Protein AF-A0A8S0GYW4-F1 (afdb_monomer_lite)

Structure (mmCIF, N/CA/C/O backbone):
data_AF-A0A8S0GYW4-F1
#
_entry.id   AF-A0A8S0GYW4-F1
#
loop_
_atom_site.group_PDB
_atom_site.id
_atom_site.type_symbol
_atom_site.label_atom_id
_atom_site.label_alt_id
_atom_site.label_comp_id
_atom_site.label_asym_id
_atom_site.label_entity_id
_atom_site.label_seq_id
_atom_site.pdbx_PDB_ins_code
_atom_site.Cartn_x
_atom_site.Cartn_y
_atom_site.Cartn_z
_atom_site.occupancy
_atom_site.B_iso_or_equiv
_atom_site.auth_seq_id
_atom_site.auth_comp_id
_atom_site.auth_asym_id
_atom_site.auth_atom_id
_atom_site.pdbx_PDB_model_num
ATOM 1 N N . MET A 1 1 ? 16.100 -35.382 38.281 1.00 42.69 1 MET A N 1
ATOM 2 C CA . MET A 1 1 ? 16.753 -35.789 37.013 1.00 42.69 1 MET A CA 1
ATOM 3 C C . MET A 1 1 ? 15.744 -36.546 36.163 1.00 42.69 1 MET A C 1
ATOM 5 O O . MET A 1 1 ? 15.009 -37.335 36.743 1.00 42.69 1 MET A O 1
ATOM 9 N N . ARG A 1 2 ? 15.783 -36.331 34.834 1.00 30.36 2 ARG A N 1
ATOM 10 C CA . ARG A 1 2 ? 14.764 -36.611 33.787 1.00 30.36 2 ARG A CA 1
ATOM 11 C C . ARG A 1 2 ? 13.683 -35.510 33.752 1.00 30.36 2 ARG A C 1
ATOM 13 O O . ARG A 1 2 ? 12.908 -35.432 34.687 1.00 30.36 2 ARG A O 1
ATOM 20 N N . GLY A 1 3 ? 13.612 -34.564 32.812 1.00 33.25 3 GLY A N 1
ATOM 21 C CA . GLY A 1 3 ? 14.282 -34.392 31.519 1.00 33.25 3 GLY A CA 1
ATOM 22 C C . GLY A 1 3 ? 13.380 -34.839 30.366 1.00 33.25 3 GLY A C 1
ATOM 23 O O . GLY A 1 3 ? 13.461 -36.005 30.004 1.00 33.25 3 GLY A O 1
ATOM 24 N N . ALA A 1 4 ? 12.532 -33.933 29.861 1.00 30.94 4 ALA A N 1
ATOM 25 C CA . ALA A 1 4 ? 11.802 -33.927 28.576 1.00 30.94 4 ALA A CA 1
ATOM 26 C C . ALA A 1 4 ? 10.685 -32.867 28.699 1.00 30.94 4 ALA A C 1
ATOM 28 O O . ALA A 1 4 ? 10.094 -32.759 29.765 1.00 30.94 4 ALA A O 1
ATOM 29 N N . GLY A 1 5 ? 10.324 -32.046 27.725 1.00 30.16 5 GLY A N 1
ATOM 30 C CA . GLY A 1 5 ? 10.753 -31.855 26.349 1.00 30.16 5 GLY A CA 1
ATOM 31 C C . GLY A 1 5 ? 10.051 -30.579 25.868 1.00 30.16 5 GLY A C 1
ATOM 32 O O . GLY A 1 5 ? 8.947 -30.268 26.307 1.00 30.16 5 GLY A O 1
ATOM 33 N N . ASP A 1 6 ? 10.762 -29.800 25.068 1.00 35.72 6 ASP A N 1
ATOM 34 C CA . ASP A 1 6 ? 10.367 -28.509 24.511 1.00 35.72 6 ASP A CA 1
ATOM 35 C C . ASP A 1 6 ? 9.240 -28.696 23.478 1.00 35.72 6 ASP A C 1
ATOM 37 O O . ASP A 1 6 ? 9.507 -28.961 22.307 1.00 35.72 6 ASP A O 1
ATOM 41 N N . ASP A 1 7 ? 7.981 -28.590 23.914 1.00 33.72 7 ASP A N 1
ATOM 42 C CA . ASP A 1 7 ? 6.799 -28.570 23.040 1.00 33.72 7 ASP A CA 1
ATOM 43 C C . ASP A 1 7 ? 6.643 -27.181 22.399 1.00 33.72 7 ASP A C 1
ATOM 45 O O . ASP A 1 7 ? 5.701 -26.422 22.643 1.00 33.72 7 ASP A O 1
ATOM 49 N N . ARG A 1 8 ? 7.592 -26.841 21.522 1.00 34.56 8 ARG A N 1
ATOM 50 C CA . ARG A 1 8 ? 7.392 -25.808 20.504 1.00 34.56 8 ARG A CA 1
ATOM 51 C C . ARG A 1 8 ? 6.403 -26.340 19.473 1.00 34.56 8 ARG A C 1
ATOM 53 O O . ARG A 1 8 ? 6.778 -26.919 18.454 1.00 34.56 8 ARG A O 1
ATOM 60 N N . GLN A 1 9 ? 5.121 -26.155 19.779 1.00 36.34 9 GLN A N 1
ATOM 61 C CA . GLN A 1 9 ? 4.016 -26.457 18.883 1.00 36.34 9 GLN A CA 1
ATOM 62 C C . GLN A 1 9 ? 4.235 -25.787 17.522 1.00 36.34 9 GLN A C 1
ATOM 64 O O . GLN A 1 9 ? 4.440 -24.580 17.392 1.00 36.34 9 GLN A O 1
ATOM 69 N N . HIS A 1 10 ? 4.214 -26.653 16.517 1.00 33.00 10 HIS A N 1
ATOM 70 C CA . HIS A 1 10 ? 4.216 -26.394 15.089 1.00 33.00 10 HIS A CA 1
ATOM 71 C C . HIS A 1 10 ? 3.264 -25.234 14.740 1.00 33.00 10 HIS A C 1
ATOM 73 O O . HIS A 1 10 ? 2.044 -25.400 14.758 1.00 33.00 10 HIS A O 1
ATOM 79 N N . ARG A 1 11 ? 3.801 -24.059 14.381 1.00 29.86 11 ARG A N 1
ATOM 80 C CA . ARG A 1 11 ? 3.021 -23.085 13.601 1.00 29.86 11 ARG A CA 1
ATOM 81 C C . ARG A 1 11 ? 2.754 -23.726 12.235 1.00 29.86 11 ARG A C 1
ATOM 83 O O . ARG A 1 11 ? 3.720 -24.150 11.596 1.00 29.86 11 ARG A O 1
ATOM 90 N N . PRO A 1 12 ? 1.499 -23.814 11.770 1.00 27.80 12 PRO A N 1
ATOM 91 C CA . PRO A 1 12 ? 1.231 -24.263 10.413 1.00 27.80 12 PRO A CA 1
ATOM 92 C C . PRO A 1 12 ? 1.925 -23.309 9.435 1.00 27.80 12 PRO A C 1
ATOM 94 O O . PRO A 1 12 ? 1.851 -22.087 9.580 1.00 27.80 12 PRO A O 1
ATOM 97 N N . ALA A 1 13 ? 2.648 -23.879 8.471 1.00 32.91 13 ALA A N 1
ATOM 98 C CA . ALA A 1 13 ? 3.257 -23.127 7.385 1.00 32.91 13 ALA A CA 1
ATOM 99 C C . ALA A 1 13 ? 2.176 -22.328 6.640 1.00 32.91 13 ALA A C 1
ATOM 101 O O . ALA A 1 13 ? 1.080 -22.838 6.399 1.00 32.91 13 ALA A O 1
ATOM 102 N N . ALA A 1 14 ? 2.493 -21.082 6.283 1.00 31.69 14 ALA A N 1
ATOM 103 C CA . ALA A 1 14 ? 1.611 -20.239 5.488 1.00 31.69 14 ALA A CA 1
ATOM 104 C C . ALA A 1 14 ? 1.216 -20.961 4.179 1.00 31.69 14 ALA A C 1
ATOM 106 O O . ALA A 1 14 ? 2.087 -21.540 3.516 1.00 31.69 14 ALA A O 1
ATOM 107 N N . PRO A 1 15 ? -0.073 -20.965 3.798 1.00 32.78 15 PRO A N 1
ATOM 108 C CA . PRO A 1 15 ? -0.515 -21.581 2.556 1.00 32.78 15 PRO A CA 1
ATOM 109 C C . PRO A 1 15 ? -0.007 -20.747 1.374 1.00 32.78 15 PRO A C 1
ATOM 111 O O . PRO A 1 15 ? -0.308 -19.562 1.288 1.00 32.78 15 PRO A O 1
ATOM 114 N N . GLY A 1 16 ? 0.765 -21.366 0.472 1.00 37.78 16 GLY A N 1
ATOM 115 C CA . GLY A 1 16 ? 1.216 -20.705 -0.760 1.00 37.78 16 GLY A CA 1
ATOM 116 C C . GLY A 1 16 ? 2.544 -21.163 -1.365 1.00 37.78 16 GLY A C 1
ATOM 117 O O . GLY A 1 16 ? 2.955 -20.610 -2.372 1.00 37.78 16 GLY A O 1
ATOM 118 N N . ARG A 1 17 ? 3.236 -22.174 -0.827 1.00 43.81 17 ARG A N 1
ATOM 119 C CA . ARG A 1 17 ? 4.412 -22.748 -1.508 1.00 43.81 17 ARG A CA 1
ATOM 120 C C . ARG A 1 17 ? 3.970 -23.772 -2.552 1.00 43.81 17 ARG A C 1
ATOM 122 O O . ARG A 1 17 ? 3.821 -24.946 -2.221 1.00 43.81 17 ARG A O 1
ATOM 129 N N . GLY A 1 18 ? 3.727 -23.348 -3.793 1.00 47.53 18 GLY A N 1
ATOM 130 C CA . GLY A 1 18 ? 3.504 -24.320 -4.871 1.00 47.53 18 GLY A CA 1
ATOM 131 C C . GLY A 1 18 ? 3.117 -23.814 -6.260 1.00 47.53 18 GLY A C 1
ATOM 132 O O . GLY A 1 18 ? 3.127 -24.628 -7.178 1.00 47.53 18 GLY A O 1
ATOM 133 N N . ARG A 1 19 ? 2.778 -22.533 -6.460 1.00 55.88 19 ARG A N 1
ATOM 134 C CA . ARG A 1 19 ? 2.506 -21.975 -7.799 1.00 55.88 19 ARG A CA 1
ATOM 135 C C . ARG A 1 19 ? 3.049 -20.555 -7.913 1.00 55.88 19 ARG A C 1
ATOM 137 O O . ARG A 1 19 ? 2.940 -19.798 -6.956 1.00 55.88 19 ARG A O 1
ATOM 144 N N . ASP A 1 20 ? 3.600 -20.232 -9.079 1.00 79.94 20 ASP A N 1
ATOM 145 C CA . ASP A 1 20 ? 4.019 -18.881 -9.468 1.00 79.94 20 ASP A CA 1
ATOM 146 C C . ASP A 1 20 ? 2.833 -17.902 -9.330 1.00 79.94 20 ASP A C 1
ATOM 148 O O . ASP A 1 20 ? 1.728 -18.177 -9.815 1.00 79.94 20 ASP A O 1
ATOM 152 N N . PHE A 1 21 ? 3.052 -16.770 -8.649 1.00 83.56 21 PHE A N 1
ATOM 153 C CA . PHE A 1 21 ? 2.067 -15.699 -8.454 1.00 83.56 21 PHE A CA 1
ATOM 154 C C . PHE A 1 21 ? 1.449 -15.231 -9.781 1.00 83.56 21 PHE A C 1
ATOM 156 O O . PHE A 1 21 ? 0.241 -14.975 -9.855 1.00 83.56 21 PHE A O 1
ATOM 163 N N . THR A 1 22 ? 2.257 -15.163 -10.844 1.00 88.81 22 THR A N 1
ATOM 164 C CA . THR A 1 22 ? 1.810 -14.751 -12.183 1.00 88.81 22 THR A CA 1
ATOM 165 C C . THR A 1 22 ? 0.833 -15.762 -12.766 1.00 88.81 22 THR A C 1
ATOM 167 O O . THR A 1 22 ? -0.237 -15.385 -13.241 1.00 88.81 22 THR A O 1
ATOM 170 N N . ASP A 1 23 ? 1.163 -17.052 -12.689 1.00 89.50 23 ASP A N 1
ATOM 171 C CA . ASP A 1 23 ? 0.317 -18.121 -13.225 1.00 89.50 23 ASP A CA 1
ATOM 172 C C . ASP A 1 23 ? -1.014 -18.209 -12.477 1.00 89.50 23 ASP A C 1
ATOM 174 O O . ASP A 1 23 ? -2.063 -18.380 -13.099 1.00 89.50 23 ASP A O 1
ATOM 178 N N . ASN A 1 24 ? -0.995 -18.027 -11.153 1.00 91.12 24 ASN A N 1
ATOM 179 C CA . ASN A 1 24 ? -2.219 -17.975 -10.358 1.00 91.12 24 ASN A CA 1
ATOM 180 C C . ASN A 1 24 ? -3.089 -16.766 -10.742 1.00 91.12 24 ASN A C 1
ATOM 182 O O . ASN A 1 24 ? -4.300 -16.906 -10.911 1.00 91.12 24 ASN A O 1
ATOM 186 N N . SER A 1 25 ? -2.478 -15.593 -10.933 1.00 92.06 25 SER A N 1
ATOM 187 C CA . SER A 1 25 ? -3.179 -14.391 -11.405 1.00 92.06 25 SER A CA 1
ATOM 188 C C . SER A 1 25 ? -3.841 -14.620 -12.770 1.00 92.06 25 SER A C 1
ATOM 190 O O . SER A 1 25 ? -5.026 -14.331 -12.931 1.00 92.06 25 SER A O 1
ATOM 192 N N . ILE A 1 26 ? -3.125 -15.226 -13.726 1.00 94.00 26 ILE A N 1
ATOM 193 C CA . ILE A 1 26 ? -3.652 -15.575 -15.058 1.00 94.00 26 ILE A CA 1
ATOM 194 C C . ILE A 1 26 ? -4.800 -16.593 -14.960 1.00 94.00 26 ILE A C 1
ATOM 196 O O . ILE A 1 26 ? -5.835 -16.428 -15.610 1.00 94.00 26 ILE A O 1
ATOM 200 N N . GLU A 1 27 ? -4.649 -17.646 -14.149 1.00 95.19 27 GLU A N 1
ATOM 201 C CA . GLU A 1 27 ? -5.688 -18.665 -13.940 1.00 95.19 27 GLU A CA 1
ATOM 202 C C . GLU A 1 27 ? -6.984 -18.028 -13.417 1.00 95.19 27 GLU A C 1
ATOM 204 O O . GLU A 1 27 ? -8.068 -18.271 -13.959 1.00 95.19 27 GLU A O 1
ATOM 209 N N . LEU A 1 28 ? -6.872 -17.172 -12.398 1.00 95.56 28 LEU A N 1
ATOM 210 C CA . LEU A 1 28 ? -8.008 -16.467 -11.808 1.00 95.56 28 LEU A CA 1
ATOM 211 C C . LEU A 1 28 ? -8.642 -15.489 -12.801 1.00 95.56 28 LEU A C 1
ATOM 213 O O . LEU A 1 28 ? -9.866 -15.474 -12.939 1.00 95.56 28 LEU A O 1
ATOM 217 N N . ALA A 1 29 ? -7.835 -14.727 -13.537 1.00 96.25 29 ALA A N 1
ATOM 218 C CA . ALA A 1 29 ? -8.330 -13.779 -14.527 1.00 96.25 29 ALA A CA 1
ATOM 219 C C . ALA A 1 29 ? -9.137 -14.472 -15.631 1.00 96.25 29 ALA A C 1
ATOM 221 O O . ALA A 1 29 ? -10.250 -14.049 -15.947 1.00 96.25 29 ALA A O 1
ATOM 222 N N . ARG A 1 30 ? -8.634 -15.598 -16.153 1.00 96.81 30 ARG A N 1
ATOM 223 C CA . ARG A 1 30 ? -9.360 -16.438 -17.120 1.00 96.81 30 ARG A CA 1
ATOM 224 C C . ARG A 1 30 ? -10.647 -17.002 -16.525 1.00 96.81 30 ARG A C 1
ATOM 226 O O . ARG A 1 30 ? -11.689 -16.959 -17.175 1.00 96.81 30 ARG A O 1
ATOM 233 N N . ARG A 1 31 ? -10.595 -17.505 -15.288 1.00 98.06 31 ARG A N 1
ATOM 234 C CA . ARG A 1 31 ? -11.753 -18.096 -14.601 1.00 98.06 31 ARG A CA 1
ATOM 235 C C . ARG A 1 31 ? -12.892 -17.099 -14.394 1.00 98.06 31 ARG A C 1
ATOM 237 O O . ARG A 1 31 ? -14.052 -17.487 -14.511 1.00 98.06 31 ARG A O 1
ATOM 244 N N . TYR A 1 32 ? -12.570 -15.851 -14.064 1.00 97.56 32 TYR A N 1
ATOM 245 C CA . TYR A 1 32 ? -13.559 -14.821 -13.734 1.00 97.56 32 TYR A CA 1
ATOM 246 C C . TYR A 1 32 ? -13.824 -13.824 -14.870 1.00 97.56 32 TYR A C 1
ATOM 248 O O . TYR A 1 32 ? -14.599 -12.890 -14.680 1.00 97.56 32 TYR A O 1
ATOM 256 N N . GLY A 1 33 ? -13.232 -14.026 -16.052 1.00 96.94 33 GLY A N 1
ATOM 257 C CA . GLY A 1 33 ? -13.454 -13.168 -17.218 1.00 96.94 33 GLY A CA 1
ATOM 258 C C . GLY A 1 33 ? -12.899 -11.750 -17.055 1.00 96.94 33 GLY A C 1
ATOM 259 O O . GLY A 1 33 ? -13.485 -10.804 -17.575 1.00 96.94 33 GLY A O 1
ATOM 260 N N . ILE A 1 34 ? -11.796 -11.595 -16.318 1.00 97.19 34 ILE A N 1
ATOM 261 C CA . ILE A 1 34 ? -11.103 -10.312 -16.150 1.00 97.19 34 ILE A CA 1
ATOM 262 C C . ILE A 1 34 ? -10.333 -10.011 -17.440 1.00 97.19 34 ILE A C 1
ATOM 264 O O . ILE A 1 34 ? -9.607 -10.871 -17.942 1.00 97.19 34 ILE A O 1
ATOM 268 N N . GLU A 1 35 ? -10.482 -8.805 -17.992 1.00 97.75 35 GLU A N 1
ATOM 269 C CA . GLU A 1 35 ? -9.708 -8.372 -19.160 1.00 97.75 35 GLU A CA 1
ATOM 270 C C . GLU A 1 35 ? -8.221 -8.263 -18.796 1.00 97.75 35 GLU A C 1
ATOM 272 O O . GLU A 1 35 ? -7.833 -7.447 -17.960 1.00 97.75 35 GLU A O 1
ATOM 277 N N . HIS A 1 36 ? -7.383 -9.068 -19.448 1.00 97.69 36 HIS A N 1
ATOM 278 C CA . HIS A 1 36 ? -5.944 -9.096 -19.209 1.00 97.69 36 HIS A CA 1
ATOM 279 C C . HIS A 1 36 ? -5.162 -9.435 -20.478 1.00 97.69 36 HIS A C 1
ATOM 281 O O . HIS A 1 36 ? -5.706 -9.924 -21.470 1.00 97.69 36 HIS A O 1
ATOM 287 N N . GLN A 1 37 ? -3.863 -9.164 -20.432 1.00 97.62 37 GLN A N 1
ATOM 288 C CA . GLN A 1 37 ? -2.899 -9.477 -21.476 1.00 97.62 37 GLN A CA 1
ATOM 289 C C . GLN A 1 37 ? -1.696 -10.164 -20.837 1.00 97.62 37 GLN A C 1
ATOM 291 O O . GLN A 1 37 ? -1.120 -9.651 -19.878 1.00 97.62 37 GLN A O 1
ATOM 296 N N . GLU A 1 38 ? -1.311 -11.310 -21.381 1.00 97.44 38 GLU A N 1
ATOM 297 C CA . GLU A 1 38 ? -0.041 -11.955 -21.058 1.00 97.44 38 GLU A CA 1
ATOM 298 C C . GLU A 1 38 ? 1.038 -11.363 -21.960 1.00 97.44 38 GLU A C 1
ATOM 300 O O . GLU A 1 38 ? 0.853 -11.293 -23.174 1.00 97.44 38 GLU A O 1
ATOM 305 N N . LEU A 1 39 ? 2.127 -10.891 -21.359 1.00 97.12 39 LEU A N 1
ATOM 306 C CA . LEU A 1 39 ? 3.223 -10.215 -22.044 1.00 97.12 39 LEU A CA 1
ATOM 307 C C . LEU A 1 39 ? 4.510 -11.013 -21.861 1.00 97.12 39 LEU A C 1
ATOM 309 O O . LEU A 1 39 ? 4.831 -11.423 -20.744 1.00 97.12 39 LEU A O 1
ATOM 313 N N . ASP A 1 40 ? 5.273 -11.177 -22.935 1.00 96.88 40 ASP A N 1
ATOM 314 C CA . ASP A 1 40 ? 6.667 -11.607 -22.825 1.00 96.88 40 ASP A CA 1
ATOM 315 C C . ASP A 1 40 ? 7.601 -10.423 -22.500 1.00 96.88 40 ASP A C 1
ATOM 317 O O . ASP A 1 40 ? 7.210 -9.249 -22.543 1.00 96.88 40 ASP A O 1
ATOM 321 N N . ALA A 1 41 ? 8.862 -10.721 -22.183 1.00 96.50 41 ALA A N 1
ATOM 322 C CA . ALA A 1 41 ? 9.872 -9.713 -21.874 1.00 96.50 41 ALA A CA 1
ATOM 323 C C . ALA A 1 41 ? 10.055 -8.666 -22.992 1.00 96.50 41 ALA A C 1
ATOM 325 O O . ALA A 1 41 ? 10.213 -7.473 -22.714 1.00 96.50 41 ALA A O 1
ATOM 326 N N . ALA A 1 42 ? 10.003 -9.071 -24.266 1.00 98.06 42 ALA A N 1
ATOM 327 C CA . ALA A 1 42 ? 10.170 -8.155 -25.391 1.00 98.06 42 ALA A CA 1
ATOM 328 C C . ALA A 1 42 ? 8.995 -7.171 -25.489 1.00 98.06 42 ALA A C 1
ATOM 330 O O . ALA A 1 42 ? 9.192 -5.974 -25.722 1.00 98.06 42 ALA A O 1
ATOM 331 N N . GLU A 1 43 ? 7.775 -7.647 -25.264 1.00 97.94 43 GLU A N 1
ATOM 332 C CA . GLU A 1 43 ? 6.580 -6.821 -25.215 1.00 97.94 43 GLU A CA 1
ATOM 333 C C . GLU A 1 43 ? 6.564 -5.884 -24.013 1.00 97.94 43 GLU A C 1
ATOM 335 O O . GLU A 1 43 ? 6.199 -4.718 -24.182 1.00 97.94 43 GLU A O 1
ATOM 340 N N . ILE A 1 44 ? 6.991 -6.351 -22.835 1.00 97.12 44 ILE A N 1
ATOM 341 C CA . ILE A 1 44 ? 7.122 -5.511 -21.638 1.00 97.12 44 ILE A CA 1
ATOM 342 C C . ILE A 1 44 ? 8.075 -4.353 -21.930 1.00 97.12 44 ILE A C 1
ATOM 344 O O . ILE A 1 44 ? 7.673 -3.195 -21.827 1.00 97.12 44 ILE A O 1
ATOM 348 N N . ARG A 1 45 ? 9.300 -4.642 -22.384 1.00 97.06 45 ARG A N 1
ATOM 349 C CA . ARG A 1 45 ? 10.318 -3.613 -22.661 1.00 97.06 45 ARG A CA 1
ATOM 350 C C . ARG A 1 45 ? 9.893 -2.644 -23.764 1.00 97.06 45 ARG A C 1
ATOM 352 O O . ARG A 1 45 ? 10.185 -1.454 -23.680 1.00 97.06 45 ARG A O 1
ATOM 359 N N . ARG A 1 46 ? 9.177 -3.127 -24.788 1.00 96.88 46 ARG A N 1
ATOM 360 C CA . ARG A 1 46 ? 8.652 -2.283 -25.876 1.00 96.88 46 ARG A CA 1
ATOM 361 C C . ARG A 1 46 ? 7.564 -1.327 -25.389 1.00 96.88 46 ARG A C 1
ATOM 363 O O . ARG A 1 46 ? 7.535 -0.175 -25.812 1.00 96.88 46 ARG A O 1
ATOM 370 N N . ARG A 1 47 ? 6.629 -1.811 -24.567 1.00 96.44 47 ARG A N 1
ATOM 371 C CA . ARG A 1 47 ? 5.472 -1.024 -24.101 1.00 96.44 47 ARG A CA 1
ATOM 372 C C . ARG A 1 47 ? 5.837 -0.105 -22.936 1.00 96.44 47 ARG A C 1
ATOM 374 O O . ARG A 1 47 ? 5.279 0.984 -22.829 1.00 96.44 47 ARG A O 1
ATOM 381 N N . PHE A 1 48 ? 6.767 -0.543 -22.093 1.00 96.88 48 PHE A N 1
ATOM 382 C CA . PHE A 1 48 ? 7.146 0.087 -20.834 1.00 96.88 48 PHE A CA 1
ATOM 383 C C . PHE A 1 48 ? 8.683 0.145 -20.723 1.00 96.88 48 PHE A C 1
ATOM 385 O O . PHE A 1 48 ? 9.296 -0.701 -20.066 1.00 96.88 48 PHE A O 1
ATOM 392 N N . PRO A 1 49 ? 9.333 1.126 -21.381 1.00 97.00 49 PRO A N 1
ATOM 393 C CA . PRO A 1 49 ? 10.794 1.220 -21.453 1.00 97.00 49 PRO A CA 1
ATOM 394 C C . PRO A 1 49 ? 11.509 1.365 -20.103 1.00 97.00 49 PRO A C 1
ATOM 396 O O . PRO A 1 49 ? 12.714 1.113 -20.025 1.00 97.00 49 PRO A O 1
ATOM 399 N N . GLN A 1 50 ? 10.799 1.735 -19.033 1.00 96.38 50 GLN A N 1
ATOM 400 C CA . GLN A 1 50 ? 11.338 1.701 -17.675 1.00 96.38 50 GLN A CA 1
ATOM 401 C C . GLN A 1 50 ? 11.723 0.284 -17.230 1.00 96.38 50 GLN A C 1
ATOM 403 O O . GLN A 1 50 ? 12.610 0.140 -16.406 1.00 96.38 50 GLN A O 1
ATOM 408 N N . PHE A 1 51 ? 11.131 -0.766 -17.802 1.00 96.44 51 PHE A N 1
ATOM 409 C CA . PHE A 1 51 ? 11.459 -2.159 -17.487 1.00 96.44 51 PHE A CA 1
ATOM 410 C C . PHE A 1 51 ? 12.507 -2.764 -18.433 1.00 96.44 51 PHE A C 1
ATOM 412 O O . PHE A 1 51 ? 12.653 -3.981 -18.501 1.00 96.44 51 PHE A O 1
ATOM 419 N N . ALA A 1 52 ? 13.255 -1.934 -19.174 1.00 96.31 52 ALA A N 1
ATOM 420 C CA . ALA A 1 52 ? 14.346 -2.382 -20.044 1.00 96.31 52 ALA A CA 1
ATOM 421 C C . ALA A 1 52 ? 15.358 -3.355 -19.388 1.00 96.31 52 ALA A C 1
ATOM 423 O O . ALA A 1 52 ? 15.829 -4.234 -20.108 1.00 96.31 52 ALA A O 1
ATOM 424 N N . PRO A 1 53 ? 15.688 -3.248 -18.081 1.00 95.38 53 PRO A N 1
ATOM 425 C CA . PRO A 1 53 ? 16.615 -4.173 -17.421 1.00 95.38 53 PRO A CA 1
ATOM 426 C C . PRO A 1 53 ? 16.082 -5.593 -17.177 1.00 95.38 53 PRO A C 1
ATOM 428 O O . PRO A 1 53 ? 16.879 -6.467 -16.846 1.00 95.38 53 PRO A O 1
ATOM 431 N N . LEU A 1 54 ? 14.770 -5.838 -17.311 1.00 93.00 54 LEU A N 1
ATOM 432 C CA . LEU A 1 54 ? 14.207 -7.177 -17.114 1.00 93.00 54 LEU A CA 1
ATOM 433 C C . LEU A 1 54 ? 14.837 -8.189 -18.078 1.00 93.00 54 LEU A C 1
ATOM 435 O O . LEU A 1 54 ? 14.978 -7.917 -19.276 1.00 93.00 54 LEU A O 1
ATOM 439 N N . ASP A 1 55 ? 15.171 -9.365 -17.549 1.00 92.25 55 ASP A N 1
ATOM 440 C CA . ASP A 1 55 ? 15.731 -10.466 -18.326 1.00 92.25 55 ASP A CA 1
ATOM 441 C C . ASP A 1 55 ? 14.713 -11.069 -19.312 1.00 92.25 55 ASP A C 1
ATOM 443 O O . ASP A 1 55 ? 13.516 -10.780 -19.282 1.00 92.25 55 ASP A O 1
ATOM 447 N N . ASP A 1 56 ? 15.199 -11.910 -20.225 1.00 94.88 56 ASP A N 1
ATOM 448 C CA . ASP A 1 56 ? 14.372 -12.521 -21.272 1.00 94.88 56 ASP A CA 1
ATOM 449 C C . ASP A 1 56 ? 13.417 -13.609 -20.759 1.00 94.88 56 ASP A C 1
ATOM 451 O O . ASP A 1 56 ? 12.545 -14.053 -21.506 1.00 94.88 56 ASP A O 1
ATOM 455 N N . SER A 1 57 ? 13.558 -14.032 -19.500 1.00 91.56 57 SER A N 1
ATOM 456 C CA . SER A 1 57 ? 12.634 -14.964 -18.850 1.00 91.56 57 SER A CA 1
ATOM 457 C C . SER A 1 57 ? 11.438 -14.263 -18.204 1.00 91.56 57 SER A C 1
ATOM 459 O O . SER A 1 57 ? 10.475 -14.934 -17.825 1.00 91.56 57 SER A O 1
ATOM 461 N N . ALA A 1 58 ? 11.460 -12.928 -18.113 1.00 91.69 58 ALA A N 1
ATOM 462 C CA . ALA A 1 58 ? 10.377 -12.151 -17.534 1.00 91.69 58 ALA A CA 1
ATOM 463 C C . ALA A 1 58 ? 9.043 -12.400 -18.254 1.00 91.69 58 ALA A C 1
ATOM 465 O O . ALA A 1 58 ? 8.939 -12.370 -19.485 1.00 91.69 58 ALA A O 1
ATOM 466 N N . ARG A 1 59 ? 7.996 -12.597 -17.451 1.00 93.19 59 ARG A N 1
ATOM 467 C CA . ARG A 1 59 ? 6.608 -12.755 -17.892 1.00 93.19 59 ARG A CA 1
ATOM 468 C C . ARG A 1 59 ? 5.747 -11.709 -17.207 1.00 93.19 59 ARG A C 1
ATOM 470 O O . ARG A 1 59 ? 5.934 -11.410 -16.032 1.00 93.19 59 ARG A O 1
ATOM 477 N N . GLY A 1 60 ? 4.800 -11.158 -17.950 1.00 93.75 60 GLY A N 1
ATOM 478 C CA . GLY A 1 60 ? 3.906 -10.115 -17.477 1.00 93.75 60 GLY A CA 1
ATOM 479 C C . GLY A 1 60 ? 2.454 -10.548 -17.552 1.00 93.75 60 GLY A C 1
ATOM 480 O O . GLY A 1 60 ? 2.017 -11.132 -18.539 1.00 93.75 60 GLY A O 1
ATOM 481 N N . TYR A 1 61 ? 1.698 -10.190 -16.525 1.00 95.50 61 TYR A N 1
ATOM 482 C CA . TYR A 1 61 ? 0.244 -10.166 -16.535 1.00 95.50 61 TYR A CA 1
ATOM 483 C C . TYR A 1 61 ? -0.186 -8.699 -16.432 1.00 95.50 61 TYR A C 1
ATOM 485 O O . TYR A 1 61 ? 0.159 -8.014 -15.469 1.00 95.50 61 TYR A O 1
ATOM 493 N N . PHE A 1 62 ? -0.871 -8.190 -17.455 1.00 96.94 62 PHE A N 1
ATOM 494 C CA . PHE A 1 62 ? -1.243 -6.781 -17.560 1.00 96.94 62 PHE A CA 1
ATOM 495 C C . PHE A 1 62 ? -2.757 -6.612 -17.667 1.00 96.94 62 PHE A C 1
ATOM 497 O O . PHE A 1 62 ? -3.371 -7.086 -18.620 1.00 96.94 62 PHE A O 1
ATOM 504 N N . GLU A 1 63 ? -3.343 -5.875 -16.725 1.00 96.44 63 GLU A N 1
ATOM 505 C CA . GLU A 1 63 ? -4.758 -5.492 -16.734 1.00 96.44 63 GLU A CA 1
ATOM 506 C C . GLU A 1 63 ? -4.920 -4.049 -17.242 1.00 96.44 63 GLU A C 1
ATOM 508 O O . GLU A 1 63 ? -4.559 -3.109 -16.528 1.00 96.44 63 GLU A O 1
ATOM 513 N N . PRO A 1 64 ? -5.500 -3.817 -18.436 1.00 94.44 64 PRO A N 1
ATOM 514 C CA . PRO A 1 64 ? -5.682 -2.463 -18.970 1.00 94.44 64 PRO A CA 1
ATOM 515 C C . PRO A 1 64 ? -6.597 -1.569 -18.122 1.00 94.44 64 PRO A C 1
ATOM 517 O O . PRO A 1 64 ? -6.455 -0.344 -18.158 1.00 94.44 64 PRO A O 1
ATOM 520 N N . GLY A 1 65 ? -7.540 -2.180 -17.395 1.00 92.81 65 GLY A N 1
ATOM 521 C CA . GLY A 1 65 ? -8.451 -1.512 -16.460 1.00 92.81 65 GLY A CA 1
ATOM 522 C C . GLY A 1 65 ? -7.890 -1.348 -15.044 1.00 92.81 65 GLY A C 1
ATOM 523 O O . GLY A 1 65 ? -8.529 -0.702 -14.213 1.00 92.81 65 GLY A O 1
ATOM 524 N N . GLY A 1 66 ? -6.712 -1.916 -14.768 1.00 91.88 66 GLY A N 1
ATOM 525 C CA . GLY A 1 66 ? -6.024 -1.777 -13.491 1.00 91.88 66 GLY A CA 1
ATOM 526 C C . GLY A 1 66 ? -5.532 -0.348 -13.249 1.00 91.88 66 GLY A C 1
ATOM 527 O O . GLY A 1 66 ? -5.384 0.465 -14.165 1.00 91.88 66 GLY A O 1
ATOM 528 N N . GLY A 1 67 ? -5.257 -0.025 -11.988 1.00 92.62 67 GLY A N 1
ATOM 529 C CA . GLY A 1 67 ? -4.762 1.294 -11.620 1.00 92.62 67 GLY A CA 1
ATOM 530 C C . GLY A 1 67 ? -4.513 1.438 -10.128 1.00 92.62 67 GLY A C 1
ATOM 531 O O . GLY A 1 67 ? -4.329 0.465 -9.404 1.00 92.62 67 GLY A O 1
ATOM 532 N N . PHE A 1 68 ? -4.520 2.683 -9.662 1.00 93.56 68 PHE A N 1
ATOM 533 C CA . PHE A 1 68 ? -4.281 3.021 -8.265 1.00 93.56 68 PHE A CA 1
ATOM 534 C C . PHE A 1 68 ? -5.300 4.039 -7.763 1.00 93.56 68 PHE A C 1
ATOM 536 O O . PHE A 1 68 ? -5.898 4.794 -8.529 1.00 93.56 68 PHE A O 1
ATOM 543 N N . VAL A 1 69 ? -5.434 4.113 -6.443 1.00 94.69 69 VAL A N 1
ATOM 544 C CA . VAL A 1 69 ? -6.241 5.124 -5.757 1.00 94.69 69 VAL A CA 1
ATOM 545 C C . VAL A 1 69 ? -5.355 6.056 -4.933 1.00 94.69 69 VAL A C 1
ATOM 547 O O . VAL A 1 69 ? -4.196 5.756 -4.646 1.00 94.69 69 VAL A O 1
ATOM 550 N N . ARG A 1 70 ? -5.895 7.218 -4.558 1.00 93.88 70 ARG A N 1
ATOM 551 C CA . ARG A 1 70 ? -5.282 8.132 -3.583 1.00 93.88 70 ARG A CA 1
ATOM 552 C C . ARG A 1 70 ? -5.955 7.890 -2.232 1.00 93.88 70 ARG A C 1
ATOM 554 O O . ARG A 1 70 ? -7.038 8.444 -2.031 1.00 93.88 70 ARG A O 1
ATOM 561 N N . PRO A 1 71 ? -5.382 7.055 -1.348 1.00 95.25 71 PRO A N 1
ATOM 562 C CA . PRO A 1 71 ? -6.089 6.577 -0.164 1.00 95.25 71 PRO A CA 1
ATOM 563 C C . PRO A 1 71 ? -6.562 7.722 0.736 1.00 95.25 71 PRO A C 1
ATOM 565 O O . PRO A 1 71 ? -7.706 7.703 1.177 1.00 95.25 71 PRO A O 1
ATOM 568 N N . GLU A 1 72 ? -5.761 8.774 0.911 1.00 96.75 72 GLU A N 1
ATOM 569 C CA . GLU A 1 72 ? -6.130 9.937 1.724 1.00 96.75 72 GLU A CA 1
ATOM 570 C C . GLU A 1 72 ? -7.356 10.662 1.150 1.00 96.75 72 GLU A C 1
ATOM 572 O O . GLU A 1 72 ? -8.255 11.045 1.894 1.00 96.75 72 GLU A O 1
ATOM 577 N N . ARG A 1 73 ? -7.448 10.788 -0.183 1.00 97.56 73 ARG A N 1
ATOM 578 C CA . ARG A 1 73 ? -8.618 11.386 -0.852 1.00 97.56 73 ARG A CA 1
ATOM 579 C C . ARG A 1 73 ? -9.848 10.488 -0.765 1.00 97.56 73 ARG A C 1
ATOM 581 O O . ARG A 1 73 ? -10.958 10.993 -0.633 1.00 97.56 73 ARG A O 1
ATOM 588 N N . CYS A 1 74 ? -9.669 9.170 -0.849 1.00 98.38 74 CYS A N 1
ATOM 589 C CA . CYS A 1 74 ? -10.761 8.216 -0.668 1.00 98.38 74 CYS A CA 1
ATOM 590 C C . CYS A 1 74 ? -11.338 8.306 0.751 1.00 98.38 74 CYS A C 1
ATOM 592 O O . CYS A 1 74 ? -12.556 8.373 0.905 1.00 98.38 74 CYS A O 1
ATOM 594 N N . ILE A 1 75 ? -10.471 8.360 1.768 1.00 98.00 75 ILE A N 1
ATOM 595 C CA . ILE A 1 75 ? -10.865 8.523 3.172 1.00 98.00 75 ILE A CA 1
ATOM 596 C C . ILE A 1 75 ? -11.586 9.860 3.365 1.00 98.00 75 ILE A C 1
ATOM 598 O O . ILE A 1 75 ? -12.689 9.880 3.906 1.00 98.00 75 ILE A O 1
ATOM 602 N N . ASP A 1 76 ? -11.021 10.963 2.871 1.00 98.38 76 ASP A N 1
ATOM 603 C CA . ASP A 1 76 ? -11.634 12.290 2.986 1.00 98.38 76 ASP A CA 1
ATOM 604 C C . ASP A 1 76 ? -13.025 12.353 2.333 1.00 98.38 76 ASP A C 1
ATOM 606 O O . ASP A 1 76 ? -13.987 12.836 2.939 1.00 98.38 76 ASP A O 1
ATOM 610 N N . ALA A 1 77 ? -13.175 11.773 1.138 1.00 98.56 77 ALA A N 1
ATOM 611 C CA . ALA A 1 77 ? -14.460 11.687 0.452 1.00 98.56 77 ALA A CA 1
ATOM 612 C C . ALA A 1 77 ? -15.497 10.886 1.261 1.00 98.56 77 ALA A C 1
ATOM 614 O O . ALA A 1 77 ? -16.647 11.317 1.391 1.00 98.56 77 ALA A O 1
ATOM 615 N N . GLN A 1 78 ? -15.101 9.746 1.839 1.00 98.38 78 GLN A N 1
ATOM 616 C CA . GLN A 1 78 ? -15.987 8.923 2.666 1.00 98.38 78 GLN A CA 1
ATOM 617 C C . GLN A 1 78 ? -16.392 9.636 3.961 1.00 98.38 78 GLN A C 1
ATOM 619 O O . GLN A 1 78 ? -17.581 9.687 4.278 1.00 98.38 78 GLN A O 1
ATOM 624 N N . LEU A 1 79 ? -15.440 10.237 4.681 1.00 98.25 79 LEU A N 1
ATOM 625 C CA . LEU A 1 79 ? -15.706 10.976 5.919 1.00 98.25 79 LEU A CA 1
ATOM 626 C C . LEU A 1 79 ? -16.591 12.203 5.668 1.00 98.25 79 LEU A C 1
ATOM 628 O O . LEU A 1 79 ? -17.523 12.470 6.432 1.00 98.25 79 LEU A O 1
ATOM 632 N N . THR A 1 80 ? -16.347 12.920 4.571 1.00 98.38 80 THR A N 1
ATOM 633 C CA . THR A 1 80 ? -17.184 14.044 4.136 1.00 98.38 80 THR A CA 1
ATOM 634 C C . THR A 1 80 ? -18.611 13.583 3.864 1.00 98.38 80 THR A C 1
ATOM 636 O O . THR A 1 80 ? -19.562 14.184 4.372 1.00 98.38 80 THR A O 1
ATOM 639 N N . ARG A 1 81 ? -18.785 12.485 3.117 1.00 98.56 81 ARG A N 1
ATOM 640 C CA . ARG A 1 81 ? -20.117 11.958 2.815 1.00 98.56 81 ARG A CA 1
ATOM 641 C C . ARG A 1 81 ? -20.837 11.450 4.064 1.00 98.56 81 ARG A C 1
ATOM 643 O O . ARG A 1 81 ? -22.030 11.702 4.205 1.00 98.56 81 ARG A O 1
ATOM 650 N N . ALA A 1 82 ? -20.128 10.791 4.977 1.00 98.62 82 ALA A N 1
ATOM 651 C CA . ALA A 1 82 ? -20.688 10.325 6.240 1.00 98.62 82 ALA A CA 1
ATOM 652 C C . ALA A 1 82 ? -21.235 11.494 7.076 1.00 98.62 82 ALA A C 1
ATOM 654 O O . ALA A 1 82 ? -22.384 11.443 7.512 1.00 98.62 82 ALA A O 1
ATOM 655 N N . ARG A 1 83 ? -20.468 12.587 7.222 1.00 98.38 83 ARG A N 1
ATOM 656 C CA . ARG A 1 83 ? -20.933 13.806 7.915 1.00 98.38 83 ARG A CA 1
ATOM 657 C C . ARG A 1 83 ? -22.181 14.403 7.268 1.00 98.38 83 ARG A C 1
ATOM 659 O O . ARG A 1 83 ? -23.126 14.741 7.971 1.00 98.38 83 ARG A O 1
ATOM 666 N N . GLN A 1 84 ? -22.217 14.495 5.936 1.00 98.50 84 GLN A N 1
ATOM 667 C CA . GLN A 1 84 ? -23.389 15.002 5.202 1.00 98.50 84 GLN A CA 1
ATOM 668 C C . GLN A 1 84 ? -24.650 14.157 5.423 1.00 98.50 84 GLN A C 1
ATOM 670 O O . GLN A 1 84 ? -25.758 14.679 5.339 1.00 98.50 84 GLN A O 1
ATOM 675 N N . LEU A 1 85 ? -24.485 12.860 5.692 1.00 98.69 85 LEU A N 1
ATOM 676 C CA . LEU A 1 85 ? -25.572 11.933 6.007 1.00 98.69 85 LEU A CA 1
ATOM 677 C C . LEU A 1 85 ? -25.908 11.886 7.510 1.00 98.69 85 LEU A C 1
ATOM 679 O O . LEU A 1 85 ? -26.753 11.093 7.913 1.00 98.69 85 LEU A O 1
ATOM 683 N N . GLY A 1 86 ? -25.276 12.731 8.331 1.00 98.62 86 GLY A N 1
ATOM 684 C CA . GLY A 1 86 ? -25.571 12.870 9.759 1.00 98.62 86 GLY A CA 1
ATOM 685 C C . GLY A 1 86 ? -24.645 12.095 10.697 1.00 98.62 86 GLY A C 1
ATOM 686 O O . GLY A 1 86 ? -24.927 12.030 11.891 1.00 98.62 86 GLY A O 1
ATOM 687 N N . ALA A 1 87 ? -23.543 11.515 10.208 1.00 98.50 87 ALA A N 1
ATOM 688 C CA . ALA A 1 87 ? -22.566 10.876 11.086 1.00 98.50 87 ALA A CA 1
ATOM 689 C C . ALA A 1 87 ? -21.780 11.915 11.904 1.00 98.50 87 ALA A C 1
ATOM 691 O O . ALA A 1 87 ? -21.232 12.878 11.359 1.00 98.50 87 ALA A O 1
ATOM 692 N N . THR A 1 88 ? -21.650 11.670 13.206 1.00 97.44 88 THR A N 1
ATOM 693 C CA . THR A 1 88 ? -20.754 12.432 14.082 1.00 97.44 88 THR A CA 1
ATOM 694 C C . THR A 1 88 ? -19.345 11.857 13.985 1.00 97.44 88 THR A C 1
ATOM 696 O O . THR A 1 88 ? -19.132 10.683 14.275 1.00 97.44 88 THR A O 1
ATOM 699 N N . LEU A 1 89 ? -18.372 12.687 13.601 1.00 96.88 89 LEU A N 1
ATOM 700 C CA . LEU A 1 89 ? -16.959 12.308 13.578 1.00 96.88 89 LEU A CA 1
ATOM 701 C C . LEU A 1 89 ? -16.229 12.959 14.748 1.00 96.88 89 LEU A C 1
ATOM 703 O O . LEU A 1 89 ? -16.061 14.179 14.763 1.00 96.88 89 LEU A O 1
ATOM 707 N N . ILE A 1 90 ? -15.786 12.133 15.694 1.00 95.25 90 ILE A N 1
ATOM 708 C CA . ILE A 1 90 ? -15.009 12.553 16.859 1.00 95.25 90 ILE A CA 1
ATOM 709 C C . ILE A 1 90 ? -13.538 12.241 16.579 1.00 95.25 90 ILE A C 1
ATOM 711 O O . ILE A 1 90 ? -13.167 11.088 16.382 1.00 95.25 90 ILE A O 1
ATOM 715 N N . THR A 1 91 ? -12.709 13.279 16.491 1.00 95.00 91 THR A N 1
ATOM 716 C CA . THR A 1 91 ? -11.276 13.177 16.170 1.00 95.00 91 THR A CA 1
ATOM 717 C C . THR A 1 91 ? -10.427 13.671 17.331 1.00 95.00 91 THR A C 1
ATOM 719 O O . THR A 1 91 ? -10.884 14.504 18.107 1.00 95.00 91 THR A O 1
ATOM 722 N N . GLY A 1 92 ? -9.172 13.222 17.406 1.00 93.94 92 GLY A N 1
ATOM 723 C CA . GLY A 1 92 ? -8.278 13.588 18.509 1.00 93.94 92 GLY A CA 1
ATOM 724 C C . GLY A 1 92 ? -8.628 12.888 19.822 1.00 93.94 92 GLY A C 1
ATOM 725 O O . GLY A 1 92 ? -8.214 13.364 20.872 1.00 93.94 92 GLY A O 1
ATOM 726 N N . GLN A 1 93 ? -9.390 11.792 19.745 1.00 95.06 93 GLN A N 1
ATOM 727 C CA . GLN A 1 93 ? -9.647 10.899 20.863 1.00 95.06 93 GLN A CA 1
ATOM 728 C C . GLN A 1 93 ? -9.169 9.485 20.549 1.00 95.06 93 GLN A C 1
ATOM 730 O O . GLN A 1 93 ? -9.448 8.945 19.475 1.00 95.06 93 GLN A O 1
ATOM 735 N N . THR A 1 94 ? -8.477 8.891 21.508 1.00 95.94 94 THR A N 1
ATOM 736 C CA . THR A 1 94 ? -8.009 7.511 21.493 1.00 95.94 94 THR A CA 1
ATOM 737 C C . THR A 1 94 ? -8.941 6.671 22.353 1.00 95.94 94 THR A C 1
ATOM 739 O O . THR A 1 94 ? -9.104 6.938 23.543 1.00 95.94 94 THR A O 1
ATOM 742 N N . VAL A 1 95 ? -9.557 5.643 21.766 1.00 97.19 95 VAL A N 1
ATOM 743 C CA . VAL A 1 95 ? -10.300 4.635 22.533 1.00 97.19 95 VAL A CA 1
ATOM 744 C C . VAL A 1 95 ? -9.297 3.764 23.284 1.00 97.19 95 VAL A C 1
ATOM 746 O O . VAL A 1 95 ? -8.382 3.212 22.678 1.00 97.19 95 VAL A O 1
ATOM 749 N N . LEU A 1 96 ? -9.476 3.664 24.597 1.00 96.25 96 LEU A N 1
ATOM 750 C CA . LEU A 1 96 ? -8.601 2.933 25.510 1.00 96.25 96 LEU A CA 1
ATOM 751 C C . LEU A 1 96 ? -9.180 1.564 25.872 1.00 96.25 96 LEU A C 1
ATOM 753 O O . LEU A 1 96 ? -8.425 0.620 26.074 1.00 96.25 96 LEU A O 1
ATOM 757 N N . GLU A 1 97 ? -10.508 1.461 25.948 1.00 96.81 97 GLU A N 1
ATOM 758 C CA . GLU A 1 97 ? -11.196 0.247 26.382 1.00 96.81 97 GLU A CA 1
ATOM 759 C C . GLU A 1 97 ? -12.606 0.167 25.781 1.00 96.81 97 GLU A C 1
ATOM 761 O O . GLU A 1 97 ? -13.280 1.184 25.565 1.00 96.81 97 GLU A O 1
ATOM 766 N N . LEU A 1 98 ? -13.035 -1.066 25.508 1.00 97.56 98 LEU A N 1
ATOM 767 C CA . LEU A 1 98 ? -14.387 -1.420 25.095 1.00 97.56 98 LEU A CA 1
ATOM 768 C C . LEU A 1 98 ? -14.969 -2.376 26.136 1.00 97.56 98 LEU A C 1
ATOM 770 O O . LEU A 1 98 ? -14.541 -3.524 26.227 1.00 97.56 98 LEU A O 1
ATOM 774 N N . ASP A 1 99 ? -15.954 -1.905 26.890 1.00 95.62 99 ASP A N 1
ATOM 775 C CA . ASP A 1 99 ? -16.647 -2.689 27.907 1.00 95.62 99 ASP A CA 1
ATOM 776 C C . ASP A 1 99 ? -18.017 -3.122 27.368 1.00 95.62 99 ASP A C 1
ATOM 778 O O . ASP A 1 99 ? -18.960 -2.328 27.289 1.00 95.62 99 ASP A O 1
ATOM 782 N N . ALA A 1 100 ? -18.091 -4.367 26.896 1.00 95.50 100 ALA A N 1
ATOM 783 C CA . ALA A 1 100 ? -19.306 -4.952 26.344 1.00 95.50 100 ALA A CA 1
ATOM 784 C C . ALA A 1 100 ? -20.195 -5.508 27.465 1.00 95.50 100 ALA A C 1
ATOM 786 O O . ALA A 1 100 ? -19.777 -6.373 28.232 1.00 95.50 100 ALA A O 1
ATOM 787 N N . GLN A 1 101 ? -21.435 -5.031 27.509 1.00 94.31 101 GLN A N 1
ATOM 788 C CA . GLN A 1 101 ? -22.450 -5.349 28.508 1.00 94.31 101 GLN A CA 1
ATOM 789 C C . GLN A 1 101 ? -23.744 -5.814 27.814 1.00 94.31 101 GLN A C 1
ATOM 791 O O . GLN A 1 101 ? -23.865 -5.764 26.587 1.00 94.31 101 GLN A O 1
ATOM 796 N N . ASP A 1 102 ? -24.735 -6.258 28.588 1.00 94.75 102 ASP A N 1
ATOM 797 C CA . ASP A 1 102 ? -25.998 -6.789 28.047 1.00 94.75 102 ASP A CA 1
ATOM 798 C C . ASP A 1 102 ? -26.807 -5.756 27.233 1.00 94.75 102 ASP A C 1
ATOM 800 O O . ASP A 1 102 ? -27.575 -6.122 26.338 1.00 94.75 102 ASP A O 1
ATOM 804 N N . ASP A 1 103 ? -26.659 -4.461 27.527 1.00 94.50 103 ASP A N 1
ATOM 805 C CA . ASP A 1 103 ? -27.405 -3.368 26.895 1.00 94.50 103 ASP A CA 1
ATOM 806 C C . ASP A 1 103 ? -26.648 -2.675 25.746 1.00 94.50 103 ASP A C 1
ATOM 808 O O . ASP A 1 103 ? -27.259 -1.940 24.958 1.00 94.50 103 ASP A O 1
ATOM 812 N N . GLY A 1 104 ? -25.348 -2.936 25.595 1.00 97.50 104 GLY A N 1
ATOM 813 C CA . GLY A 1 104 ? -24.507 -2.352 24.556 1.00 97.50 104 GLY A CA 1
ATOM 814 C C . GLY A 1 104 ? -23.021 -2.384 24.900 1.00 97.50 104 GLY A C 1
ATOM 815 O O . GLY A 1 104 ? -22.523 -3.301 25.540 1.00 97.50 104 GLY A O 1
ATOM 816 N N . VAL A 1 105 ? -22.287 -1.381 24.430 1.00 98.19 105 VAL A N 1
ATOM 817 C CA . VAL A 1 105 ? -20.849 -1.238 24.657 1.00 98.19 105 VAL A CA 1
ATOM 818 C C . VAL A 1 105 ? -20.572 0.148 25.214 1.00 98.19 105 VAL A C 1
ATOM 820 O O . VAL A 1 105 ? -20.896 1.165 24.587 1.00 98.19 105 VAL A O 1
ATOM 823 N N . HIS A 1 106 ? -19.937 0.183 26.378 1.00 97.56 106 HIS A N 1
ATOM 824 C CA . HIS A 1 106 ? -19.352 1.387 26.937 1.00 97.56 106 HIS A CA 1
ATOM 825 C C . HIS A 1 106 ? -17.945 1.566 26.367 1.00 97.56 106 HIS A C 1
ATOM 827 O O . HIS A 1 106 ? -17.072 0.715 26.505 1.00 97.56 106 HIS A O 1
ATOM 833 N N . ILE A 1 107 ? -17.733 2.687 25.690 1.00 97.88 107 ILE A N 1
ATOM 834 C CA . ILE A 1 107 ? -16.478 3.025 25.024 1.00 97.88 107 ILE A CA 1
ATOM 835 C C . ILE A 1 107 ? -15.773 4.050 25.900 1.00 97.88 107 ILE A C 1
ATOM 837 O O . ILE A 1 107 ? -16.287 5.152 26.116 1.00 97.88 107 ILE A O 1
ATOM 841 N N . ILE A 1 108 ? -14.600 3.693 26.405 1.00 97.19 108 ILE A N 1
ATOM 842 C CA . ILE A 1 108 ? -13.787 4.572 27.239 1.00 97.19 108 ILE A CA 1
ATOM 843 C C . ILE A 1 108 ? -12.688 5.148 26.355 1.00 97.19 108 ILE A C 1
ATOM 845 O O . ILE A 1 108 ? -11.896 4.406 25.776 1.00 97.19 108 ILE A O 1
ATOM 849 N N . SER A 1 109 ? -12.643 6.473 26.240 1.00 96.12 109 SER A N 1
ATOM 850 C CA . SER A 1 109 ? -11.603 7.193 25.506 1.00 96.12 109 SER A CA 1
ATOM 851 C C . SER A 1 109 ? -10.823 8.124 26.430 1.00 96.12 109 SER A C 1
ATOM 853 O O . SER A 1 109 ? -11.224 8.390 27.568 1.00 96.12 109 SER A O 1
ATOM 855 N N . ASP A 1 110 ? -9.733 8.690 25.927 1.00 92.69 110 ASP A N 1
ATOM 856 C CA . ASP A 1 110 ? -9.114 9.859 26.547 1.00 92.69 110 ASP A CA 1
ATOM 857 C C . ASP A 1 110 ? -10.116 11.035 26.622 1.00 92.69 110 ASP A C 1
ATOM 859 O O . ASP A 1 110 ? -10.553 11.644 25.644 1.00 92.69 110 ASP A O 1
ATOM 863 N N . GLY A 1 111 ? -10.554 11.337 27.843 1.00 83.00 111 GLY A N 1
ATOM 864 C CA . GLY A 1 111 ? -11.410 12.488 28.127 1.00 83.00 111 GLY A CA 1
ATOM 865 C C . GLY A 1 111 ? -12.907 12.303 27.863 1.00 83.00 111 GLY A C 1
ATOM 866 O O . GLY A 1 111 ? -13.651 13.264 28.053 1.00 83.00 111 GLY A O 1
ATOM 867 N N . SER A 1 112 ? -13.391 11.114 27.476 1.00 92.19 112 SER A N 1
ATOM 868 C CA . SER A 1 112 ? -14.837 10.873 27.386 1.00 92.19 112 SER A CA 1
ATOM 869 C C . SER A 1 112 ? -15.251 9.416 27.592 1.00 92.19 112 SER A C 1
ATOM 871 O O . SER A 1 112 ? -14.445 8.490 27.521 1.00 92.19 112 SER A O 1
ATOM 873 N N . ARG A 1 113 ? -16.543 9.225 27.868 1.00 95.06 113 ARG A N 1
ATOM 874 C CA . ARG A 1 113 ? -17.205 7.922 27.842 1.00 95.06 113 ARG A CA 1
ATOM 875 C C . ARG A 1 113 ? -18.390 8.011 26.902 1.00 95.06 113 ARG A C 1
ATOM 877 O O . ARG A 1 113 ? -19.206 8.925 27.025 1.00 95.06 113 ARG A O 1
ATOM 884 N N . LEU A 1 114 ? -18.474 7.066 25.980 1.00 96.06 114 LEU A N 1
ATOM 885 C CA . LEU A 1 114 ? -19.557 6.959 25.013 1.00 96.06 114 LEU A CA 1
ATOM 886 C C . LEU A 1 114 ? -20.284 5.632 25.229 1.00 96.06 114 LEU A C 1
ATOM 888 O O . LEU A 1 114 ? -19.726 4.684 25.775 1.00 96.06 114 LEU A O 1
ATOM 892 N N . PHE A 1 115 ? -21.535 5.568 24.795 1.00 97.38 115 PHE A N 1
ATOM 893 C CA . PHE A 1 115 ? -22.314 4.337 24.774 1.00 97.38 115 PHE A CA 1
ATOM 894 C C . PHE A 1 115 ? -22.837 4.109 23.362 1.00 97.38 115 PHE A C 1
ATOM 896 O O . PHE A 1 115 ? -23.335 5.038 22.720 1.00 97.38 115 PHE A O 1
ATOM 903 N N . ALA A 1 116 ? -22.747 2.871 22.891 1.00 97.75 116 ALA A N 1
ATOM 904 C CA . ALA A 1 116 ? -23.336 2.453 21.632 1.00 97.75 116 ALA A CA 1
ATOM 905 C C . ALA A 1 116 ? -23.941 1.059 21.776 1.00 97.75 116 ALA A C 1
ATOM 907 O O . ALA A 1 116 ? -23.375 0.191 22.426 1.00 97.75 116 ALA A O 1
ATOM 908 N N . ARG A 1 117 ? -25.067 0.804 21.105 1.00 98.00 117 ARG A N 1
ATOM 909 C CA . ARG A 1 117 ? -25.673 -0.540 21.074 1.00 98.00 117 ARG A CA 1
ATOM 910 C C . ARG A 1 117 ? -24.807 -1.562 20.335 1.00 98.00 117 ARG A C 1
ATOM 912 O O . ARG A 1 117 ? -24.944 -2.757 20.557 1.00 98.00 117 ARG A O 1
ATOM 919 N N . GLN A 1 118 ? -23.982 -1.090 19.402 1.00 97.00 118 GLN A N 1
ATOM 920 C CA . GLN A 1 118 ? -23.081 -1.895 18.586 1.00 97.00 118 GLN A CA 1
ATOM 921 C C . GLN A 1 118 ? -21.809 -1.097 18.310 1.00 97.00 118 GLN A C 1
ATOM 923 O O . GLN A 1 118 ? -21.867 0.118 18.114 1.00 97.00 118 GLN A O 1
ATOM 928 N N . VAL A 1 119 ? -20.677 -1.796 18.252 1.00 97.69 119 VAL A N 1
ATOM 929 C CA . VAL A 1 119 ? -19.369 -1.225 17.922 1.00 97.69 119 VAL A CA 1
ATOM 930 C C . VAL A 1 119 ? -18.745 -2.030 16.791 1.00 97.69 119 VAL A C 1
ATOM 932 O O . VAL A 1 119 ? -18.753 -3.259 16.814 1.00 97.69 119 VAL A O 1
ATOM 935 N N . ILE A 1 120 ? -18.193 -1.324 15.805 1.00 97.62 120 ILE A N 1
ATOM 936 C CA . ILE A 1 120 ? -17.337 -1.897 14.765 1.00 97.62 120 ILE A CA 1
ATOM 937 C C . ILE A 1 120 ? -15.914 -1.440 15.063 1.00 97.62 120 ILE A C 1
ATOM 939 O O . ILE A 1 120 ? -15.649 -0.240 15.126 1.00 97.62 120 ILE A O 1
ATOM 943 N N . VAL A 1 121 ? -14.999 -2.392 15.241 1.00 96.88 121 VAL A N 1
ATOM 944 C CA . VAL A 1 121 ? -13.590 -2.095 15.513 1.00 96.88 121 VAL A CA 1
ATOM 945 C C . VAL A 1 121 ? -12.797 -2.134 14.213 1.00 96.88 121 VAL A C 1
ATOM 947 O O . VAL A 1 121 ? -12.647 -3.179 13.589 1.00 96.88 121 VAL A O 1
ATOM 950 N N . SER A 1 122 ? -12.271 -0.975 13.818 1.00 97.25 122 SER A N 1
ATOM 951 C CA . SER A 1 122 ? -11.417 -0.791 12.639 1.00 97.25 122 SER A CA 1
ATOM 952 C C . SER A 1 122 ? -10.139 -0.021 13.000 1.00 97.25 122 SER A C 1
ATOM 954 O O . SER A 1 122 ? -9.742 0.913 12.306 1.00 97.25 122 SER A O 1
ATOM 956 N N . ALA A 1 123 ? -9.509 -0.384 14.123 1.00 96.81 123 ALA A N 1
ATOM 957 C CA . ALA A 1 123 ? -8.401 0.351 14.746 1.00 96.81 123 ALA A CA 1
ATOM 958 C C . ALA A 1 123 ? -7.016 0.062 14.125 1.00 96.81 123 ALA A C 1
ATOM 960 O O . ALA A 1 123 ? -5.984 0.357 14.726 1.00 96.81 123 ALA A O 1
ATOM 961 N N . GLY A 1 124 ? -6.965 -0.536 12.929 1.00 95.81 124 GLY A N 1
ATOM 962 C CA . GLY A 1 124 ? -5.719 -0.832 12.218 1.00 95.81 124 GLY A CA 1
ATOM 963 C C . GLY A 1 124 ? -4.705 -1.575 13.094 1.00 95.81 124 GLY A C 1
ATOM 964 O O . GLY A 1 124 ? -5.046 -2.566 13.742 1.00 95.81 124 GLY A O 1
ATOM 965 N N . MET A 1 125 ? -3.472 -1.065 13.144 1.00 95.38 125 MET A N 1
ATOM 966 C CA . MET A 1 125 ? -2.364 -1.658 13.904 1.00 95.38 125 MET A CA 1
ATOM 967 C C . MET A 1 125 ? -2.583 -1.712 15.429 1.00 95.38 125 MET A C 1
ATOM 969 O O . MET A 1 125 ? -1.913 -2.495 16.092 1.00 95.38 125 MET A O 1
ATOM 973 N N . TRP A 1 126 ? -3.536 -0.951 15.982 1.00 96.81 126 TRP A N 1
ATOM 974 C CA . TRP A 1 126 ? -3.886 -0.981 17.411 1.00 96.81 126 TRP A CA 1
ATOM 975 C C . TRP A 1 126 ? -4.964 -2.018 17.761 1.00 96.81 126 TRP A C 1
ATOM 977 O O . TRP A 1 126 ? -5.250 -2.232 18.936 1.00 96.81 126 TRP A O 1
ATOM 987 N N . SER A 1 127 ? -5.558 -2.697 16.771 1.00 96.62 127 SER A N 1
ATOM 988 C CA . SER A 1 127 ? -6.682 -3.621 17.007 1.00 96.62 127 SER A CA 1
ATOM 989 C C . SER A 1 127 ? -6.319 -4.775 17.947 1.00 96.62 127 SER A C 1
ATOM 991 O O . SER A 1 127 ? -7.137 -5.159 18.774 1.00 96.62 127 SER A O 1
ATOM 993 N N . ALA A 1 128 ? -5.089 -5.292 17.854 1.00 94.56 128 ALA A N 1
ATOM 994 C CA . ALA A 1 128 ? -4.584 -6.356 18.723 1.00 94.56 128 ALA A CA 1
ATOM 995 C C . ALA A 1 128 ? -4.621 -5.948 20.205 1.00 94.56 128 ALA A C 1
ATOM 997 O O . ALA A 1 128 ? -5.145 -6.672 21.045 1.00 94.56 128 ALA A O 1
ATOM 998 N N . GLN A 1 129 ? -4.110 -4.751 20.504 1.00 93.31 129 GLN A N 1
ATOM 999 C CA . GLN A 1 129 ? -4.055 -4.195 21.853 1.00 93.31 129 GLN A CA 1
ATOM 1000 C C . GLN A 1 129 ? -5.447 -3.851 22.387 1.00 93.31 129 GLN A C 1
ATOM 1002 O O . GLN A 1 129 ? -5.728 -4.112 23.550 1.00 93.31 129 GLN A O 1
ATOM 1007 N N . LEU A 1 130 ? -6.312 -3.278 21.544 1.00 95.62 130 LEU A N 1
ATOM 1008 C CA . LEU A 1 130 ? -7.651 -2.860 21.958 1.00 95.62 130 LEU A CA 1
ATOM 1009 C C . LEU A 1 130 ? -8.582 -4.048 22.239 1.00 95.62 130 LEU A C 1
ATOM 1011 O O . LEU A 1 130 ? -9.413 -3.972 23.137 1.00 95.62 130 LEU A O 1
ATOM 1015 N N . LEU A 1 131 ? -8.475 -5.124 21.454 1.00 95.38 131 LEU A N 1
ATOM 1016 C CA . LEU A 1 131 ? -9.364 -6.284 21.561 1.00 95.38 131 LEU A CA 1
ATOM 1017 C C . LEU A 1 131 ? -8.839 -7.372 22.508 1.00 95.38 131 LEU A C 1
ATOM 1019 O O . LEU A 1 131 ? -9.632 -8.176 22.992 1.00 95.38 131 LEU A O 1
ATOM 1023 N N . GLY A 1 132 ? -7.527 -7.428 22.756 1.00 94.38 132 GLY A N 1
ATOM 1024 C CA . GLY A 1 132 ? -6.912 -8.480 23.565 1.00 94.38 132 GLY A CA 1
ATOM 1025 C C . GLY A 1 132 ? -7.065 -9.875 22.947 1.00 94.38 132 GLY A C 1
ATOM 1026 O O . GLY A 1 132 ? -7.117 -10.035 21.724 1.00 94.38 132 GLY A O 1
ATOM 1027 N N . ALA A 1 133 ? -7.121 -10.906 23.790 1.00 94.31 133 ALA A N 1
ATOM 1028 C CA . ALA A 1 133 ? -7.209 -12.292 23.342 1.00 94.31 133 ALA A CA 1
ATOM 1029 C C . ALA A 1 133 ? -8.540 -12.599 22.614 1.00 94.31 133 ALA A C 1
ATOM 1031 O O . ALA A 1 133 ? -9.603 -12.175 23.068 1.00 94.31 133 ALA A O 1
ATOM 1032 N N . PRO A 1 134 ? -8.521 -13.379 21.513 1.00 94.81 134 PRO A N 1
ATOM 1033 C CA . PRO A 1 134 ? -7.356 -14.055 20.928 1.00 94.81 134 PRO A CA 1
ATOM 1034 C C . PRO A 1 134 ? -6.594 -13.211 19.891 1.00 94.81 134 PRO A C 1
ATOM 1036 O O . PRO A 1 134 ? -5.651 -13.707 19.274 1.00 94.81 134 PRO A O 1
ATOM 1039 N N . PHE A 1 135 ? -7.016 -11.972 19.632 1.00 95.00 135 PHE A N 1
ATOM 1040 C CA . PHE A 1 135 ? -6.504 -11.145 18.535 1.00 95.00 135 PHE A CA 1
ATOM 1041 C C . PHE A 1 135 ? -5.045 -10.727 18.719 1.00 95.00 135 PHE A C 1
ATOM 1043 O O . PHE A 1 135 ? -4.326 -10.610 17.728 1.00 95.00 135 PHE A O 1
ATOM 1050 N N . ASP A 1 136 ? -4.598 -10.569 19.960 1.00 92.38 136 ASP A N 1
ATOM 1051 C CA . ASP A 1 136 ? -3.194 -10.349 20.326 1.00 92.38 136 ASP A CA 1
ATOM 1052 C C . ASP A 1 136 ? -2.231 -11.432 19.798 1.00 92.38 136 ASP A C 1
ATOM 1054 O O . ASP A 1 136 ? -1.071 -11.142 19.511 1.00 92.38 136 ASP A O 1
ATOM 1058 N N . SER A 1 137 ? -2.719 -12.659 19.600 1.00 93.56 137 SER A N 1
ATOM 1059 C CA . SER A 1 137 ? -1.962 -13.775 19.020 1.00 93.56 137 SER A CA 1
ATOM 1060 C C . SER A 1 137 ? -2.118 -13.919 17.501 1.00 93.56 137 SER A C 1
ATOM 1062 O O . SER A 1 137 ? -1.306 -14.581 16.851 1.00 93.56 137 SER A O 1
ATOM 1064 N N . LEU A 1 138 ? -3.162 -13.312 16.927 1.00 94.44 138 LEU A N 1
ATOM 1065 C CA . LEU A 1 138 ? -3.511 -13.426 15.506 1.00 94.44 138 LEU A CA 1
ATOM 1066 C C . LEU A 1 138 ? -2.971 -12.265 14.667 1.00 94.44 138 LEU A C 1
ATOM 1068 O O . LEU A 1 138 ? -2.776 -12.418 13.461 1.00 94.44 138 LEU A O 1
ATOM 1072 N N . LEU A 1 139 ? -2.760 -11.102 15.282 1.00 94.31 139 LEU A N 1
ATOM 1073 C CA . LEU A 1 139 ? -2.409 -9.867 14.593 1.00 94.31 139 LEU A CA 1
ATOM 1074 C C . LEU A 1 139 ? -0.969 -9.458 14.906 1.00 94.31 139 LEU A C 1
ATOM 1076 O O . LEU A 1 139 ? -0.569 -9.346 16.060 1.00 94.31 139 LEU A O 1
ATOM 1080 N N . GLN A 1 140 ? -0.202 -9.174 13.854 1.00 92.19 140 GLN A N 1
ATOM 1081 C CA . GLN A 1 140 ? 1.179 -8.715 13.953 1.00 92.19 140 GLN A CA 1
ATOM 1082 C C . GLN A 1 140 ? 1.347 -7.396 13.198 1.00 92.19 140 GLN A C 1
ATOM 1084 O O . GLN A 1 140 ? 0.905 -7.251 12.059 1.00 92.19 140 GLN A O 1
ATOM 1089 N N . VAL A 1 141 ? 2.030 -6.439 13.823 1.00 93.69 141 VAL A N 1
ATOM 1090 C CA . VAL A 1 141 ? 2.415 -5.185 13.173 1.00 93.69 141 VAL A CA 1
ATOM 1091 C C . VAL A 1 141 ? 3.741 -5.386 12.456 1.00 93.69 141 VAL A C 1
ATOM 1093 O O . VAL A 1 141 ? 4.745 -5.699 13.092 1.00 93.69 141 VAL A O 1
ATOM 1096 N N . CYS A 1 142 ? 3.759 -5.152 11.146 1.00 91.75 142 CYS A N 1
ATOM 1097 C CA . CYS A 1 142 ? 4.962 -5.237 10.324 1.00 91.75 142 CYS A CA 1
ATOM 1098 C C . CYS A 1 142 ? 5.250 -3.874 9.691 1.00 91.75 142 CYS A C 1
ATOM 1100 O O . CYS A 1 142 ? 4.394 -3.308 9.009 1.00 91.75 142 CYS A O 1
ATOM 1102 N N . ARG A 1 143 ? 6.464 -3.354 9.885 1.00 89.25 143 ARG A N 1
ATOM 1103 C CA . ARG A 1 143 ? 6.904 -2.091 9.279 1.00 89.25 143 ARG A CA 1
ATOM 1104 C C . ARG A 1 143 ? 7.022 -2.238 7.761 1.00 89.25 143 ARG A C 1
ATOM 1106 O O . ARG A 1 143 ? 7.853 -3.017 7.305 1.00 89.25 143 ARG A O 1
ATOM 1113 N N . GLN A 1 144 ? 6.239 -1.468 7.007 1.00 89.06 144 GLN A N 1
ATOM 1114 C CA . GLN A 1 144 ? 6.319 -1.390 5.543 1.00 89.06 144 GLN A CA 1
ATOM 1115 C C . GLN A 1 144 ? 6.874 -0.026 5.138 1.00 89.06 144 GLN A C 1
ATOM 1117 O O . GLN A 1 144 ? 6.433 0.998 5.664 1.00 89.06 144 GLN A O 1
ATOM 1122 N N . GLN A 1 145 ? 7.844 -0.003 4.226 1.00 87.00 145 GLN A N 1
ATOM 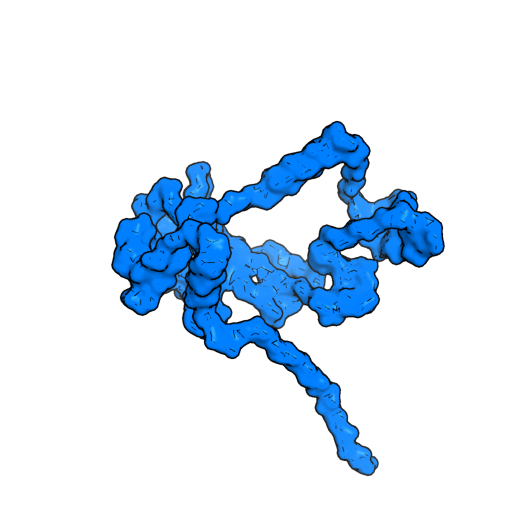1123 C CA . GLN A 1 145 ? 8.508 1.227 3.791 1.00 87.00 145 GLN A CA 1
ATOM 1124 C C . GLN A 1 145 ? 8.157 1.552 2.343 1.00 87.00 145 GLN A C 1
ATOM 1126 O O . GLN A 1 145 ? 8.029 0.670 1.493 1.00 87.00 145 GLN A O 1
ATOM 1131 N N . LEU A 1 146 ? 8.009 2.848 2.085 1.00 90.44 146 LEU A N 1
ATOM 1132 C CA . LEU A 1 146 ? 7.684 3.407 0.785 1.00 90.44 146 LEU A CA 1
ATOM 1133 C C . LEU A 1 146 ? 8.696 4.509 0.484 1.00 90.44 146 LEU A C 1
ATOM 1135 O O . LEU A 1 146 ? 9.030 5.306 1.361 1.00 90.44 146 LEU A O 1
ATOM 1139 N N . TYR A 1 147 ? 9.156 4.551 -0.756 1.00 90.56 147 TYR A N 1
ATOM 1140 C CA . TYR A 1 147 ? 10.197 5.451 -1.226 1.00 90.56 147 TYR A CA 1
ATOM 1141 C C . TYR A 1 147 ? 9.741 6.148 -2.497 1.00 90.56 147 TYR A C 1
ATOM 1143 O O . TYR A 1 147 ? 9.016 5.573 -3.307 1.00 90.56 147 TYR A O 1
ATOM 1151 N N . TRP A 1 148 ? 10.191 7.386 -2.670 1.00 92.38 14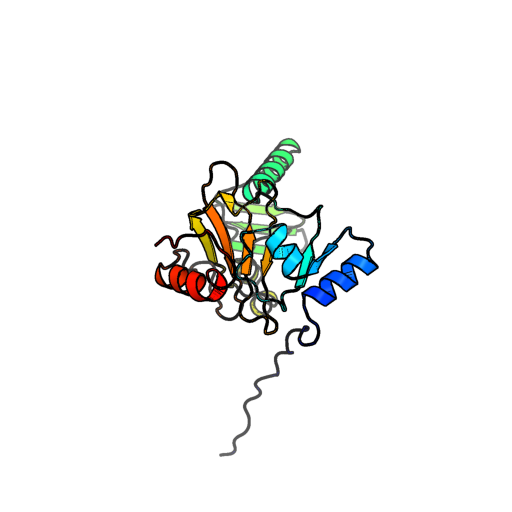8 TRP A N 1
ATOM 1152 C CA . TRP A 1 148 ? 9.981 8.168 -3.879 1.00 92.38 148 TRP A CA 1
ATOM 1153 C C . TRP A 1 148 ? 11.339 8.409 -4.515 1.00 92.38 148 TRP A C 1
ATOM 1155 O O . TRP A 1 148 ? 12.155 9.144 -3.966 1.00 92.38 148 TRP A O 1
ATOM 1165 N N . PHE A 1 149 ? 11.577 7.773 -5.656 1.00 91.94 149 PHE A N 1
ATOM 1166 C CA . PHE A 1 149 ? 12.827 7.909 -6.396 1.00 91.94 149 PHE A CA 1
ATOM 1167 C C . PHE A 1 149 ? 12.671 8.951 -7.489 1.00 91.94 149 PHE A C 1
ATOM 1169 O O . PHE A 1 149 ? 11.689 8.933 -8.232 1.00 91.94 149 PHE A O 1
ATOM 1176 N N . ARG A 1 150 ? 13.640 9.863 -7.586 1.00 93.12 150 ARG A N 1
ATOM 1177 C CA . ARG A 1 150 ? 13.655 10.913 -8.606 1.00 93.12 150 ARG A CA 1
ATOM 1178 C C . ARG A 1 150 ? 13.747 10.289 -10.000 1.00 93.12 150 ARG A C 1
ATOM 1180 O O . ARG A 1 150 ? 14.577 9.410 -10.235 1.00 93.12 150 ARG A O 1
ATOM 1187 N N . LEU A 1 151 ? 12.931 10.788 -10.924 1.00 93.69 151 LEU A N 1
ATOM 1188 C CA . LEU A 1 151 ? 13.069 10.487 -12.348 1.00 93.69 151 LEU A CA 1
ATOM 1189 C C . LEU A 1 151 ? 14.329 11.167 -12.894 1.00 93.69 151 LEU A C 1
ATOM 1191 O O . LEU A 1 151 ? 14.454 12.390 -12.814 1.00 93.69 151 LEU A O 1
ATOM 1195 N N . ASP A 1 152 ? 15.243 10.375 -13.445 1.00 94.44 152 ASP A N 1
ATOM 1196 C CA . ASP A 1 152 ? 16.438 10.868 -14.142 1.00 94.44 152 ASP A CA 1
ATOM 1197 C C . ASP A 1 152 ? 16.253 10.823 -15.664 1.00 94.44 152 ASP A C 1
ATOM 1199 O O . ASP A 1 152 ? 16.664 11.744 -16.361 1.00 94.44 152 ASP A O 1
ATOM 1203 N N . GLU A 1 153 ? 15.534 9.809 -16.157 1.00 94.62 153 GLU A N 1
ATOM 1204 C CA . GLU A 1 153 ? 15.174 9.631 -17.572 1.00 94.62 153 GLU A CA 1
ATOM 1205 C C . GLU A 1 153 ? 13.635 9.568 -17.711 1.00 94.62 153 GLU A C 1
ATOM 1207 O O . GLU A 1 153 ? 13.059 8.486 -17.892 1.00 94.62 153 GLU A O 1
ATOM 1212 N N . PRO A 1 154 ? 12.916 10.699 -17.546 1.00 93.12 154 PRO A N 1
ATOM 1213 C CA . PRO A 1 154 ? 11.450 10.732 -17.555 1.00 93.12 154 PRO A CA 1
ATOM 1214 C C . PRO A 1 154 ? 10.825 10.212 -18.860 1.00 93.12 154 PRO A C 1
ATOM 1216 O O . PRO A 1 154 ? 9.714 9.689 -18.844 1.00 93.12 154 PRO A O 1
ATOM 1219 N N . GLU A 1 155 ? 11.531 10.295 -19.985 1.00 94.00 155 GLU A N 1
ATOM 1220 C CA . GLU A 1 155 ? 11.117 9.773 -21.289 1.00 94.00 155 GLU A CA 1
ATOM 1221 C C . GLU A 1 155 ? 10.949 8.247 -21.323 1.00 94.00 155 GLU A C 1
ATOM 1223 O O . GLU A 1 155 ? 10.230 7.729 -22.180 1.00 94.00 155 GLU A O 1
ATOM 1228 N N . ARG A 1 156 ? 11.554 7.517 -20.374 1.00 94.81 156 ARG A N 1
ATOM 1229 C CA . ARG A 1 156 ? 11.351 6.066 -20.223 1.00 94.81 156 ARG A CA 1
ATOM 1230 C C . ARG A 1 156 ? 9.986 5.700 -19.661 1.00 94.81 156 ARG A C 1
ATOM 1232 O O . ARG A 1 156 ? 9.635 4.524 -19.692 1.00 94.81 156 ARG A O 1
ATOM 1239 N N . TYR A 1 157 ? 9.241 6.676 -19.151 1.00 95.19 157 TYR A N 1
ATOM 1240 C CA . TYR A 1 157 ? 7.950 6.491 -18.507 1.00 95.19 157 TYR A CA 1
ATOM 1241 C C . TYR A 1 157 ? 6.845 7.050 -19.407 1.00 95.19 157 TYR A C 1
ATOM 1243 O O . TYR A 1 157 ? 6.559 8.249 -19.373 1.00 95.19 157 TYR A O 1
ATOM 1251 N N . PRO A 1 158 ? 6.178 6.202 -20.213 1.00 91.81 158 PRO A N 1
ATOM 1252 C CA . PRO A 1 158 ? 5.029 6.623 -21.000 1.00 91.81 158 PRO A CA 1
ATOM 1253 C C . PRO A 1 158 ? 3.959 7.288 -20.131 1.00 91.81 158 PRO A C 1
ATOM 1255 O O . PRO A 1 158 ? 3.773 6.922 -18.968 1.00 91.81 158 PRO A O 1
ATOM 1258 N N . ALA A 1 159 ? 3.162 8.181 -20.725 1.00 87.94 159 ALA A N 1
ATOM 1259 C CA . ALA A 1 159 ? 2.048 8.842 -20.034 1.00 87.94 159 ALA A CA 1
ATOM 1260 C C . ALA A 1 159 ? 1.049 7.851 -19.397 1.00 87.94 159 ALA A C 1
ATOM 1262 O O . ALA A 1 159 ? 0.398 8.173 -18.408 1.00 87.94 159 ALA A O 1
ATOM 1263 N N . ARG A 1 160 ? 0.943 6.635 -19.953 1.00 87.19 160 ARG A N 1
ATOM 1264 C CA . ARG A 1 160 ? 0.158 5.513 -19.412 1.00 87.19 160 ARG A CA 1
ATOM 1265 C C . ARG A 1 160 ? 1.053 4.408 -18.840 1.00 87.19 160 ARG A C 1
ATOM 1267 O O . ARG A 1 160 ? 0.850 3.233 -19.133 1.00 87.19 160 ARG A O 1
ATOM 1274 N N . SER A 1 161 ? 2.064 4.786 -18.064 1.00 92.69 161 SER A N 1
ATOM 1275 C CA . SER A 1 161 ? 2.869 3.827 -17.302 1.00 92.69 161 SER A CA 1
ATOM 1276 C C . SER A 1 161 ? 1.993 3.092 -16.277 1.00 92.69 161 SER A C 1
ATOM 1278 O O . SER A 1 161 ? 1.122 3.722 -15.672 1.00 92.69 161 SER A O 1
ATOM 1280 N N . PRO A 1 162 ? 2.193 1.782 -16.070 1.00 94.94 162 PRO A N 1
ATOM 1281 C CA . PRO A 1 162 ? 1.351 0.995 -15.184 1.00 94.94 162 PRO A CA 1
ATOM 1282 C C . PRO A 1 162 ? 1.780 1.169 -13.723 1.00 94.94 162 PRO A C 1
ATOM 1284 O O . PRO A 1 162 ? 2.947 1.439 -13.429 1.00 94.94 162 PRO A O 1
ATOM 1287 N N . SER A 1 163 ? 0.844 0.962 -12.795 1.00 96.00 163 SER A N 1
ATOM 1288 C CA . SER A 1 163 ? 1.223 0.436 -11.481 1.00 96.00 163 SER A CA 1
ATOM 1289 C C . SER A 1 163 ? 1.677 -1.005 -11.658 1.00 96.00 163 SER A C 1
ATOM 1291 O O . SER A 1 163 ? 1.132 -1.721 -12.497 1.00 96.00 163 SER A O 1
ATOM 1293 N N . PHE A 1 164 ? 2.658 -1.435 -10.883 1.00 94.44 164 PHE A N 1
ATOM 1294 C CA . PHE A 1 164 ? 3.271 -2.740 -11.075 1.00 94.44 164 PHE A CA 1
ATOM 1295 C C . PHE A 1 164 ? 3.485 -3.457 -9.753 1.00 94.44 164 PHE A C 1
ATOM 1297 O O . PHE A 1 164 ? 3.631 -2.824 -8.709 1.00 94.44 164 PHE A O 1
ATOM 1304 N N . ILE A 1 165 ? 3.553 -4.780 -9.844 1.00 93.19 165 ILE A N 1
ATOM 1305 C CA . ILE A 1 165 ? 4.098 -5.673 -8.829 1.00 93.19 165 ILE A CA 1
ATOM 1306 C C . ILE A 1 165 ? 5.202 -6.448 -9.545 1.00 93.19 165 ILE A C 1
ATOM 1308 O O . ILE A 1 165 ? 4.945 -7.089 -10.563 1.00 93.19 165 ILE A O 1
ATOM 1312 N N . LEU A 1 166 ? 6.429 -6.328 -9.056 1.00 90.00 166 LEU A N 1
ATOM 1313 C CA . LEU A 1 166 ? 7.565 -7.136 -9.471 1.00 90.00 166 LEU A CA 1
ATOM 1314 C C . LEU A 1 166 ? 7.802 -8.165 -8.378 1.00 90.00 166 LEU A C 1
ATOM 1316 O O . LEU A 1 166 ? 7.969 -7.804 -7.217 1.00 90.00 166 LEU A O 1
ATOM 1320 N N . HIS A 1 167 ? 7.825 -9.433 -8.756 1.00 84.88 167 HIS A N 1
ATOM 1321 C CA . HIS A 1 167 ? 8.154 -10.537 -7.866 1.00 84.88 167 HIS A CA 1
ATOM 1322 C C . HIS A 1 167 ? 9.178 -11.430 -8.565 1.00 84.88 167 HIS A C 1
ATOM 1324 O O . HIS A 1 167 ? 9.252 -11.465 -9.796 1.00 84.88 167 HIS A O 1
ATOM 1330 N N . SER A 1 168 ? 10.013 -12.094 -7.774 1.00 74.00 168 SER A N 1
ATOM 1331 C CA . SER A 1 168 ? 10.952 -13.100 -8.261 1.00 74.00 168 SER A CA 1
ATOM 1332 C C . SER A 1 168 ? 10.417 -14.493 -7.946 1.00 74.00 168 SER A C 1
ATOM 1334 O O . SER A 1 168 ? 9.570 -14.655 -7.071 1.00 74.00 168 SER A O 1
ATOM 1336 N N . ALA A 1 169 ? 10.944 -15.518 -8.618 1.00 63.84 169 ALA A N 1
ATOM 1337 C CA . ALA A 1 169 ? 10.505 -16.903 -8.427 1.00 63.84 169 ALA A CA 1
ATOM 1338 C C . ALA A 1 169 ? 10.600 -17.398 -6.966 1.00 63.84 169 ALA A C 1
ATOM 1340 O O . ALA A 1 169 ? 9.858 -18.298 -6.579 1.00 63.84 169 ALA A O 1
ATOM 1341 N N . ASP A 1 170 ? 11.483 -16.801 -6.158 1.00 62.72 170 ASP A N 1
ATOM 1342 C CA . ASP A 1 170 ? 11.658 -17.146 -4.744 1.00 62.72 170 ASP A CA 1
ATOM 1343 C C . ASP A 1 170 ? 10.807 -16.281 -3.789 1.00 62.72 170 ASP A C 1
ATOM 1345 O O . ASP A 1 170 ? 10.813 -16.528 -2.584 1.00 62.72 170 ASP A O 1
ATOM 1349 N N . ASP A 1 171 ? 10.088 -15.271 -4.301 1.00 63.00 171 ASP A N 1
ATOM 1350 C CA . ASP A 1 171 ? 9.185 -14.355 -3.571 1.00 63.00 171 ASP A CA 1
ATOM 1351 C C . ASP A 1 171 ? 9.839 -13.590 -2.394 1.00 63.00 171 ASP A C 1
ATOM 1353 O O . ASP A 1 171 ? 9.185 -12.984 -1.549 1.00 63.00 171 ASP A O 1
ATOM 1357 N N . VAL A 1 172 ? 11.175 -13.607 -2.315 1.00 61.09 172 VAL A N 1
ATOM 1358 C CA . VAL A 1 172 ? 11.952 -12.929 -1.257 1.00 61.09 172 VAL A CA 1
ATOM 1359 C C . VAL A 1 172 ? 12.152 -11.440 -1.564 1.00 61.09 172 VAL A C 1
ATOM 1361 O O . VAL A 1 172 ? 12.447 -10.651 -0.668 1.00 61.09 172 VAL A O 1
ATOM 1364 N N . ASP A 1 173 ? 11.997 -11.063 -2.831 1.00 68.19 173 ASP A N 1
ATOM 1365 C CA . ASP A 1 173 ? 12.407 -9.775 -3.388 1.00 68.19 173 ASP A CA 1
ATOM 1366 C C . ASP A 1 173 ? 11.262 -9.106 -4.169 1.00 68.19 173 ASP A C 1
ATOM 1368 O O . ASP A 1 173 ? 11.457 -8.530 -5.238 1.00 68.19 173 ASP A O 1
ATOM 1372 N N . ALA A 1 174 ? 10.047 -9.188 -3.619 1.00 81.19 174 ALA A N 1
ATOM 1373 C CA . ALA A 1 174 ? 8.880 -8.529 -4.181 1.00 81.19 174 ALA A CA 1
ATOM 1374 C C . ALA A 1 174 ? 8.873 -7.018 -3.882 1.00 81.19 174 ALA A C 1
ATOM 1376 O O . ALA A 1 174 ? 9.143 -6.558 -2.765 1.00 81.19 174 ALA A O 1
ATOM 1377 N N . CYS A 1 175 ? 8.530 -6.222 -4.890 1.00 89.12 175 CYS A N 1
ATOM 1378 C CA . CYS A 1 175 ? 8.229 -4.807 -4.727 1.00 89.12 175 CYS A CA 1
ATOM 1379 C C . CYS A 1 175 ? 7.051 -4.406 -5.607 1.00 89.12 175 CYS A C 1
ATOM 1381 O O . CYS A 1 175 ? 6.769 -5.020 -6.633 1.00 89.12 175 CYS A O 1
ATOM 1383 N N . TYR A 1 176 ? 6.359 -3.343 -5.223 1.00 93.25 176 TYR A N 1
ATOM 1384 C CA . TYR A 1 176 ? 5.306 -2.760 -6.040 1.00 93.25 176 TYR A CA 1
ATOM 1385 C C . TYR A 1 176 ? 5.520 -1.265 -6.175 1.00 93.25 176 TYR A C 1
ATOM 1387 O O . TYR A 1 176 ? 6.128 -0.615 -5.321 1.00 93.25 176 TYR A O 1
ATOM 1395 N N . GLY A 1 177 ? 5.019 -0.701 -7.264 1.00 94.75 177 GLY A N 1
ATOM 1396 C CA . GLY A 1 177 ? 5.233 0.702 -7.550 1.00 94.75 177 GLY A CA 1
ATOM 1397 C C . GLY A 1 177 ? 4.110 1.345 -8.328 1.00 94.75 177 GLY A C 1
ATOM 1398 O O . GLY A 1 177 ? 3.238 0.698 -8.911 1.00 94.75 177 GLY A O 1
ATOM 1399 N N . PHE A 1 178 ? 4.145 2.669 -8.299 1.00 95.75 178 PHE A N 1
ATOM 1400 C CA . PHE A 1 178 ? 3.165 3.533 -8.926 1.00 95.75 178 PHE A CA 1
ATOM 1401 C C . PHE A 1 178 ? 3.873 4.423 -9.938 1.00 95.75 178 PHE A C 1
ATOM 1403 O O . PHE A 1 178 ? 4.951 4.945 -9.636 1.00 95.75 178 PHE A O 1
ATOM 1410 N N . PRO A 1 179 ? 3.275 4.611 -11.122 1.00 93.62 179 PRO A N 1
ATOM 1411 C CA . PRO A 1 179 ? 3.875 5.412 -12.172 1.00 93.62 179 PRO A CA 1
ATOM 1412 C C . PRO A 1 179 ? 4.034 6.866 -11.714 1.00 93.62 179 PRO A C 1
ATOM 1414 O O . PRO A 1 179 ? 3.307 7.313 -10.817 1.00 93.62 179 PRO A O 1
ATOM 1417 N N . PRO A 1 180 ? 4.943 7.625 -12.345 1.00 93.44 180 PRO A N 1
ATOM 1418 C CA . PRO A 1 180 ? 5.101 9.029 -12.024 1.00 93.44 180 PRO A CA 1
ATOM 1419 C C . PRO A 1 180 ? 3.813 9.786 -12.337 1.00 93.44 180 PRO A C 1
ATOM 1421 O O . PRO A 1 180 ? 3.208 9.641 -13.401 1.00 93.44 180 PRO A O 1
ATOM 1424 N N . ILE A 1 181 ? 3.389 10.606 -11.385 1.00 90.06 181 ILE A N 1
ATOM 1425 C CA . ILE A 1 181 ? 2.192 11.432 -11.512 1.00 90.06 181 ILE A CA 1
ATOM 1426 C C . ILE A 1 181 ? 2.619 12.813 -12.020 1.00 90.06 181 ILE A C 1
ATOM 1428 O O . ILE A 1 181 ? 3.669 13.311 -11.599 1.00 90.06 181 ILE A O 1
ATOM 1432 N N . PRO A 1 182 ? 1.842 13.457 -12.915 1.00 86.62 182 PRO A N 1
ATOM 1433 C CA . PRO A 1 182 ? 2.190 14.776 -13.431 1.00 86.62 182 PRO A CA 1
ATOM 1434 C C . PRO A 1 182 ? 2.513 15.768 -12.306 1.00 86.62 182 PRO A C 1
ATOM 1436 O O . PRO A 1 182 ? 1.686 16.014 -11.430 1.00 86.62 182 PRO A O 1
ATOM 1439 N N . GLY A 1 183 ? 3.725 16.325 -12.342 1.00 87.00 183 GLY A N 1
ATOM 1440 C CA . GLY A 1 183 ? 4.228 17.282 -11.352 1.00 87.00 183 GLY A CA 1
ATOM 1441 C C . GLY A 1 183 ? 4.993 16.683 -10.164 1.00 87.00 183 GLY A C 1
ATOM 1442 O O . GLY A 1 183 ? 5.667 17.439 -9.475 1.00 87.00 183 GLY A O 1
ATOM 1443 N N . GLU A 1 184 ? 4.959 15.364 -9.934 1.00 88.94 184 GLU A N 1
ATOM 1444 C CA . GLU A 1 184 ? 5.664 14.744 -8.793 1.00 88.94 184 GLU A CA 1
ATOM 1445 C C . GLU A 1 184 ? 7.150 14.460 -9.068 1.00 88.94 184 GLU A C 1
ATOM 1447 O O . GLU A 1 184 ? 7.932 14.327 -8.128 1.00 88.94 184 GLU A O 1
ATOM 1452 N N . GLY A 1 185 ? 7.551 14.339 -10.341 1.00 91.12 185 GLY A N 1
ATOM 1453 C CA . GLY A 1 185 ? 8.954 14.134 -10.743 1.00 91.12 185 GLY A CA 1
ATOM 1454 C C . GLY A 1 185 ? 9.617 12.878 -10.159 1.00 91.12 185 GLY A C 1
ATOM 1455 O O . GLY A 1 185 ? 10.845 12.781 -10.125 1.00 91.12 185 GLY A O 1
ATOM 1456 N N . SER A 1 186 ? 8.820 11.932 -9.665 1.00 93.75 186 SER A N 1
ATOM 1457 C CA . SER A 1 186 ? 9.290 10.768 -8.926 1.00 93.75 186 SER A CA 1
ATOM 1458 C C . SER A 1 186 ? 8.391 9.555 -9.141 1.00 93.75 186 SER A C 1
ATOM 1460 O O . SER A 1 186 ? 7.238 9.681 -9.553 1.00 93.75 186 SER A O 1
ATOM 1462 N N . VAL A 1 187 ? 8.941 8.376 -8.864 1.00 94.38 187 VAL A N 1
ATOM 1463 C CA . VAL A 1 187 ? 8.236 7.091 -8.870 1.00 94.38 187 VAL A CA 1
ATOM 1464 C C . VAL A 1 187 ? 8.165 6.585 -7.443 1.00 94.38 187 VAL A C 1
ATOM 1466 O O . VAL A 1 187 ? 9.185 6.482 -6.757 1.00 94.38 187 VAL A O 1
ATOM 1469 N N . LYS A 1 188 ? 6.952 6.263 -6.999 1.00 94.31 188 LYS A N 1
ATOM 1470 C CA . LYS A 1 188 ? 6.724 5.672 -5.685 1.00 94.31 188 LYS A CA 1
ATOM 1471 C C . LYS A 1 188 ? 6.926 4.165 -5.776 1.00 94.31 188 LYS A C 1
ATOM 1473 O O . LYS A 1 188 ? 6.218 3.511 -6.537 1.00 94.31 188 LYS A O 1
ATOM 1478 N N . ILE A 1 189 ? 7.831 3.618 -4.974 1.00 92.69 189 ILE A N 1
ATOM 1479 C CA . ILE A 1 189 ? 8.108 2.181 -4.884 1.00 92.69 189 ILE A CA 1
ATOM 1480 C C . ILE A 1 189 ? 8.052 1.764 -3.419 1.00 92.69 189 ILE A C 1
ATOM 1482 O O . ILE A 1 189 ? 8.549 2.462 -2.536 1.00 92.69 189 ILE A O 1
ATOM 1486 N N . ALA A 1 190 ? 7.423 0.630 -3.160 1.00 90.06 190 ALA A N 1
ATOM 1487 C CA . ALA A 1 190 ? 7.270 0.054 -1.843 1.00 90.06 190 ALA A CA 1
ATOM 1488 C C . ALA A 1 190 ? 7.695 -1.412 -1.858 1.00 90.06 190 ALA A C 1
ATOM 1490 O O . ALA A 1 190 ? 7.573 -2.111 -2.864 1.00 90.06 190 ALA A O 1
ATOM 1491 N N . THR A 1 191 ? 8.188 -1.863 -0.716 1.00 83.44 191 THR A N 1
ATOM 1492 C CA . THR A 1 191 ? 8.520 -3.265 -0.464 1.00 83.44 191 THR A CA 1
ATOM 1493 C C . THR A 1 191 ? 7.646 -3.792 0.644 1.00 83.44 191 THR A C 1
ATOM 1495 O O . THR A 1 191 ? 7.235 -3.025 1.522 1.00 83.44 191 THR A O 1
ATOM 1498 N N . GLU A 1 192 ? 7.451 -5.101 0.649 1.00 80.12 192 GLU A N 1
ATOM 1499 C CA . GLU A 1 192 ? 6.778 -5.783 1.737 1.00 80.12 192 GLU A CA 1
ATOM 1500 C C . GLU A 1 192 ? 7.725 -6.684 2.526 1.00 80.12 192 GLU A C 1
ATOM 1502 O O . GLU A 1 192 ? 8.626 -7.317 1.983 1.00 80.12 192 GLU A O 1
ATOM 1507 N N . GLN A 1 193 ? 7.554 -6.697 3.845 1.00 80.62 193 GLN A N 1
ATOM 1508 C CA . GLN A 1 193 ? 8.250 -7.624 4.729 1.00 80.62 193 GLN A CA 1
ATOM 1509 C C . GLN A 1 193 ? 7.334 -8.031 5.879 1.00 80.62 193 GLN A C 1
ATOM 1511 O O . GLN A 1 193 ? 6.619 -7.204 6.448 1.00 80.62 193 GLN A O 1
ATOM 1516 N N . TYR A 1 194 ? 7.391 -9.304 6.257 1.00 81.69 194 TYR A N 1
ATOM 1517 C CA . TYR A 1 194 ? 6.566 -9.862 7.334 1.00 81.69 194 TYR A CA 1
ATOM 1518 C C . TYR A 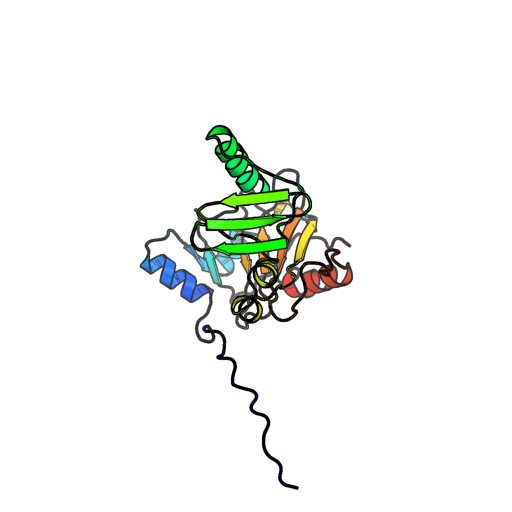1 194 ? 7.396 -10.483 8.466 1.00 81.69 194 TYR A C 1
ATOM 1520 O O . TYR A 1 194 ? 6.843 -11.076 9.391 1.00 81.69 194 TYR A O 1
ATOM 1528 N N . SER A 1 195 ? 8.724 -10.370 8.401 1.00 80.31 195 SER A N 1
ATOM 1529 C CA . SER A 1 195 ? 9.646 -11.040 9.323 1.00 80.31 195 SER A CA 1
ATOM 1530 C C . SER A 1 195 ? 9.903 -10.236 10.596 1.00 80.31 195 SER A C 1
ATOM 1532 O O . SER A 1 195 ? 10.022 -10.822 11.671 1.00 80.31 195 SER A O 1
ATOM 1534 N N . ALA A 1 196 ? 9.960 -8.908 10.501 1.00 82.75 196 ALA A N 1
ATOM 1535 C CA . ALA A 1 196 ? 10.178 -8.024 11.637 1.00 82.75 196 ALA A CA 1
ATOM 1536 C C . ALA A 1 196 ? 8.844 -7.490 12.174 1.00 82.75 196 ALA A C 1
ATOM 1538 O O . ALA A 1 196 ? 8.176 -6.672 11.529 1.00 82.75 196 ALA A O 1
ATOM 1539 N N . SER A 1 197 ? 8.481 -7.934 13.380 1.00 87.06 197 SER A N 1
ATOM 1540 C CA . SER A 1 197 ? 7.374 -7.368 14.150 1.00 87.06 197 SER A CA 1
ATOM 1541 C C . SER A 1 197 ? 7.774 -6.053 14.817 1.00 87.06 197 SER A C 1
ATOM 1543 O O . SER A 1 197 ? 8.910 -5.883 15.257 1.00 87.06 197 SER A O 1
ATOM 1545 N N . SER A 1 198 ? 6.826 -5.139 14.966 1.00 88.50 198 SER A N 1
ATOM 1546 C CA . SER A 1 198 ? 6.971 -3.901 15.739 1.00 88.50 198 SER A CA 1
ATOM 1547 C C . SER A 1 198 ? 5.789 -3.734 16.695 1.00 88.50 198 SER A C 1
ATOM 1549 O O . SER A 1 198 ? 4.875 -4.554 16.696 1.00 88.50 198 SER A O 1
ATOM 1551 N N . GLN A 1 199 ? 5.803 -2.685 17.514 1.00 90.38 199 GLN A N 1
ATOM 1552 C CA . GLN A 1 199 ? 4.635 -2.268 18.292 1.00 90.38 199 GLN A CA 1
ATOM 1553 C C . GLN A 1 199 ? 4.112 -0.936 17.748 1.00 90.38 199 GLN A C 1
ATOM 1555 O O . GLN A 1 199 ? 4.923 -0.136 17.272 1.00 90.38 199 GLN A O 1
ATOM 1560 N N . PRO A 1 200 ? 2.795 -0.673 17.801 1.00 91.12 200 PRO A N 1
ATOM 1561 C CA . PRO A 1 200 ? 2.228 0.563 17.269 1.00 91.12 200 PRO A CA 1
ATOM 1562 C C . PRO A 1 200 ? 2.885 1.845 17.771 1.00 91.12 200 PRO A C 1
ATOM 1564 O O . PRO A 1 200 ? 3.210 2.726 16.970 1.00 91.12 200 PRO A O 1
ATOM 1567 N N . ASP A 1 201 ? 3.140 1.901 19.075 1.00 90.81 201 ASP A N 1
ATOM 1568 C CA . ASP A 1 201 ? 3.592 3.117 19.750 1.00 90.81 201 ASP A CA 1
ATOM 1569 C C . ASP A 1 201 ? 5.113 3.318 19.684 1.00 90.81 201 ASP A C 1
ATOM 1571 O O . ASP A 1 201 ? 5.602 4.418 19.927 1.00 90.81 201 ASP A O 1
ATOM 1575 N N . SER A 1 202 ? 5.873 2.280 19.317 1.00 90.19 202 SER A N 1
ATOM 1576 C CA . SER A 1 202 ? 7.338 2.330 19.189 1.00 90.19 202 SER A CA 1
ATOM 1577 C C . SER A 1 202 ? 7.840 2.098 17.762 1.00 90.19 202 SER A C 1
ATOM 1579 O O . SER A 1 202 ? 9.039 1.917 17.546 1.00 90.19 202 SER A O 1
ATOM 1581 N N . LEU A 1 203 ? 6.938 2.103 16.775 1.00 90.00 203 LEU A N 1
ATOM 1582 C CA . LEU A 1 203 ? 7.291 1.938 15.371 1.00 90.00 203 LEU A CA 1
ATOM 1583 C C . LEU A 1 203 ? 8.201 3.085 14.913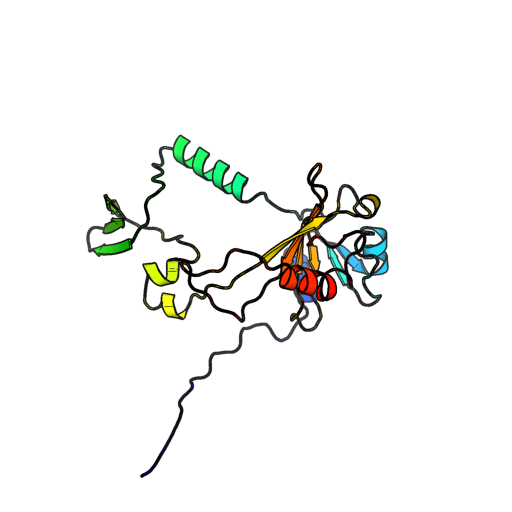 1.00 90.00 203 LEU A C 1
ATOM 1585 O O . LEU A 1 203 ? 7.782 4.243 14.883 1.00 90.00 203 LEU A O 1
ATOM 1589 N N . ASP A 1 204 ? 9.413 2.755 14.472 1.00 87.94 204 ASP A N 1
ATOM 1590 C CA . ASP A 1 204 ? 10.285 3.726 13.817 1.00 87.94 204 ASP A CA 1
ATOM 1591 C C . ASP A 1 204 ? 9.713 4.117 12.446 1.00 87.94 204 ASP A C 1
ATOM 1593 O O . ASP A 1 204 ? 9.661 3.319 11.502 1.00 87.94 204 ASP A O 1
ATOM 1597 N N . ARG A 1 205 ? 9.272 5.371 12.338 1.00 89.44 205 ARG A N 1
ATOM 1598 C CA . ARG A 1 205 ? 8.669 5.937 11.125 1.00 89.44 205 ARG A CA 1
ATOM 1599 C C . ARG A 1 205 ? 9.678 6.655 10.231 1.00 89.44 205 ARG A C 1
ATOM 1601 O O . ARG A 1 205 ? 9.282 7.133 9.173 1.00 89.44 205 ARG A O 1
ATOM 1608 N N . GLN A 1 206 ? 10.951 6.734 10.621 1.00 87.25 206 GLN A N 1
ATOM 1609 C CA . GLN A 1 206 ? 11.979 7.391 9.820 1.00 87.25 206 GLN A CA 1
ATOM 1610 C C . GLN A 1 206 ? 12.647 6.379 8.880 1.00 87.25 206 GLN A C 1
ATOM 1612 O O . GLN A 1 206 ? 13.250 5.410 9.344 1.00 87.25 206 GLN A O 1
ATOM 1617 N N . PRO A 1 207 ? 12.543 6.536 7.549 1.00 82.06 207 PRO A N 1
ATOM 1618 C CA . PRO A 1 207 ? 13.319 5.711 6.634 1.00 82.06 207 PRO A CA 1
ATOM 1619 C C . PRO A 1 207 ? 14.806 6.071 6.750 1.00 82.06 207 PRO A C 1
ATOM 1621 O O . PRO A 1 207 ? 15.167 7.246 6.762 1.00 82.06 207 PRO A O 1
ATOM 1624 N N . SER A 1 208 ? 15.681 5.064 6.808 1.00 84.00 208 SER A N 1
ATOM 1625 C CA . SER A 1 208 ? 17.125 5.299 6.771 1.00 84.00 208 SER A CA 1
ATOM 1626 C C . SER A 1 208 ? 17.623 5.415 5.325 1.00 84.00 208 SER A C 1
ATOM 1628 O O . SER A 1 208 ? 17.119 4.735 4.424 1.00 84.00 208 SER A O 1
ATOM 1630 N N . SER A 1 209 ? 18.645 6.244 5.093 1.00 84.88 209 SER A N 1
ATOM 1631 C CA . SER A 1 209 ? 19.318 6.328 3.787 1.00 84.88 209 SER A CA 1
ATOM 1632 C C . SER A 1 209 ? 19.970 4.997 3.398 1.00 84.88 209 SER A C 1
ATOM 1634 O O . SER A 1 209 ? 19.961 4.628 2.227 1.00 84.88 209 SER A O 1
ATOM 1636 N N . ALA A 1 210 ? 20.456 4.231 4.379 1.00 85.94 210 ALA A N 1
ATOM 1637 C CA . ALA A 1 210 ? 20.995 2.889 4.173 1.00 85.94 210 ALA A CA 1
ATOM 1638 C C . ALA A 1 210 ? 19.929 1.905 3.656 1.00 85.94 210 ALA A C 1
ATOM 1640 O O . ALA A 1 210 ? 20.205 1.135 2.735 1.00 85.94 210 ALA A O 1
ATOM 1641 N N . ASP A 1 211 ? 18.700 1.952 4.185 1.00 84.00 211 ASP A N 1
ATOM 1642 C CA . ASP A 1 211 ? 17.596 1.132 3.673 1.00 84.00 211 ASP A CA 1
ATOM 1643 C C . ASP A 1 211 ? 17.222 1.534 2.246 1.00 84.00 211 ASP A C 1
ATOM 1645 O O . ASP A 1 211 ? 17.047 0.659 1.398 1.00 84.00 211 ASP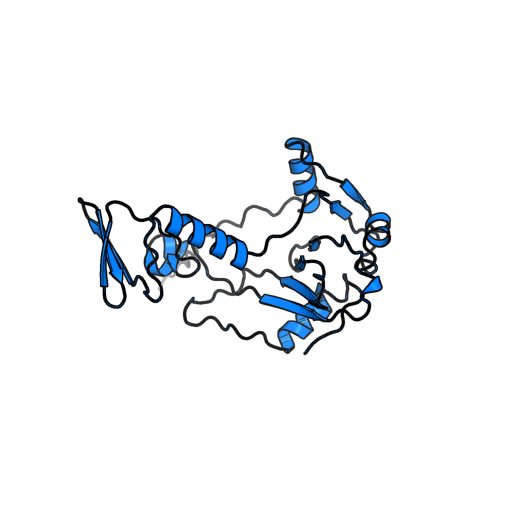 A O 1
ATOM 1649 N N . ALA A 1 212 ? 17.148 2.842 1.967 1.00 86.38 212 ALA A N 1
ATOM 1650 C CA . ALA A 1 212 ? 16.866 3.356 0.626 1.00 86.38 212 ALA A CA 1
ATOM 1651 C C . ALA A 1 212 ? 17.920 2.882 -0.388 1.00 86.38 212 ALA A C 1
ATOM 1653 O O . ALA A 1 212 ? 17.574 2.387 -1.459 1.00 86.38 212 ALA A O 1
ATOM 1654 N N . GLN A 1 213 ? 19.205 2.975 -0.028 1.00 87.94 213 GLN A N 1
ATOM 1655 C CA . GLN A 1 213 ? 20.322 2.498 -0.844 1.00 87.94 213 GLN A CA 1
ATOM 1656 C C . GLN A 1 213 ? 20.246 0.991 -1.076 1.00 87.94 213 GLN A C 1
ATOM 1658 O O . GLN A 1 213 ? 20.374 0.541 -2.215 1.00 87.94 213 GLN A O 1
ATOM 1663 N N . ARG A 1 214 ? 20.024 0.202 -0.020 1.00 85.50 214 ARG A N 1
ATOM 1664 C CA . ARG A 1 214 ? 19.911 -1.257 -0.122 1.00 85.50 214 ARG A CA 1
ATOM 1665 C C . ARG A 1 214 ? 18.756 -1.660 -1.035 1.00 85.50 214 ARG A C 1
ATOM 1667 O O . ARG A 1 214 ? 18.942 -2.511 -1.900 1.00 85.50 214 ARG A O 1
ATOM 1674 N N . LEU A 1 215 ? 17.589 -1.044 -0.856 1.00 85.88 215 LEU A N 1
ATOM 1675 C CA . LEU A 1 215 ? 16.409 -1.296 -1.678 1.00 85.88 215 LEU A CA 1
ATOM 1676 C C . LEU A 1 215 ? 16.674 -0.919 -3.134 1.00 85.88 215 LEU A C 1
ATOM 1678 O O . LEU A 1 215 ? 16.408 -1.724 -4.022 1.00 85.88 215 LEU A O 1
ATOM 1682 N N . PHE A 1 216 ? 17.254 0.258 -3.379 1.00 89.19 216 PHE A N 1
ATOM 1683 C CA . PHE A 1 216 ? 17.556 0.712 -4.730 1.00 89.19 216 PHE A CA 1
ATOM 1684 C C . PHE A 1 216 ? 18.463 -0.274 -5.472 1.00 89.19 216 PHE A C 1
ATOM 1686 O O . PHE A 1 216 ? 18.114 -0.731 -6.556 1.00 89.19 216 PHE A O 1
ATOM 1693 N N . HIS A 1 217 ? 19.593 -0.659 -4.876 1.00 89.12 217 HIS A N 1
ATOM 1694 C CA . HIS A 1 217 ? 20.549 -1.551 -5.536 1.00 89.12 217 HIS A CA 1
ATOM 1695 C C . HIS A 1 217 ? 20.029 -2.982 -5.691 1.00 89.12 217 HIS A C 1
ATOM 1697 O O . HIS A 1 217 ? 20.359 -3.633 -6.677 1.00 89.12 217 HIS A O 1
ATOM 1703 N N . LYS A 1 218 ? 19.244 -3.481 -4.727 1.00 85.56 218 LYS A N 1
ATOM 1704 C CA . LYS A 1 218 ? 18.779 -4.873 -4.738 1.00 85.56 218 LYS A CA 1
ATOM 1705 C C . LYS A 1 218 ? 17.529 -5.078 -5.595 1.00 85.56 218 LYS A C 1
ATOM 1707 O O . LYS A 1 218 ? 17.446 -6.085 -6.282 1.00 85.56 218 LYS A O 1
ATOM 1712 N N . LEU A 1 219 ? 16.565 -4.158 -5.530 1.00 84.38 219 LEU A N 1
ATOM 1713 C CA . LEU A 1 219 ? 15.208 -4.375 -6.051 1.00 84.38 219 LEU A CA 1
ATOM 1714 C C . LEU A 1 219 ? 14.823 -3.439 -7.193 1.00 84.38 219 LEU A C 1
ATOM 1716 O O . LEU A 1 219 ? 13.907 -3.750 -7.945 1.00 84.38 219 LEU A O 1
ATOM 1720 N N . ILE A 1 220 ? 15.487 -2.289 -7.328 1.00 89.25 220 ILE A N 1
ATOM 1721 C CA . ILE A 1 220 ? 15.108 -1.286 -8.331 1.00 89.25 220 ILE A CA 1
ATOM 1722 C C . ILE A 1 220 ? 16.075 -1.309 -9.498 1.00 89.25 220 ILE A C 1
ATOM 1724 O O . ILE A 1 220 ? 15.665 -1.638 -10.602 1.00 89.25 220 ILE A O 1
ATOM 1728 N N . ALA A 1 221 ? 17.351 -0.999 -9.270 1.00 90.06 221 ALA A N 1
ATOM 1729 C CA . ALA A 1 221 ? 18.349 -0.884 -10.330 1.00 90.06 221 ALA A CA 1
ATOM 1730 C C . ALA A 1 221 ? 18.432 -2.119 -11.258 1.00 90.06 221 ALA A C 1
ATOM 1732 O O . ALA A 1 221 ? 18.614 -1.923 -12.460 1.00 90.06 221 ALA A O 1
ATOM 1733 N N . PRO A 1 222 ? 18.248 -3.368 -10.774 1.00 90.81 222 PRO A N 1
ATOM 1734 C CA . PRO A 1 222 ? 18.251 -4.545 -11.647 1.00 90.81 222 PRO A CA 1
ATOM 1735 C C . PRO A 1 222 ? 17.017 -4.689 -12.547 1.00 90.81 222 PRO A C 1
ATOM 1737 O O . PRO A 1 222 ? 17.061 -5.459 -13.500 1.00 90.81 222 PRO A O 1
ATOM 1740 N N . HIS A 1 223 ? 15.914 -3.992 -12.255 1.00 91.31 223 HIS A N 1
ATOM 1741 C CA . HIS A 1 223 ? 14.613 -4.238 -12.893 1.00 91.31 223 HIS A CA 1
ATOM 1742 C C . HIS A 1 223 ? 13.961 -2.980 -13.485 1.00 91.31 223 HIS A C 1
ATOM 1744 O O . HIS A 1 223 ? 13.102 -3.085 -14.360 1.00 91.31 223 HIS A O 1
ATOM 1750 N N . ILE A 1 224 ? 14.361 -1.792 -13.027 1.00 94.06 224 ILE A N 1
ATOM 1751 C CA . ILE A 1 2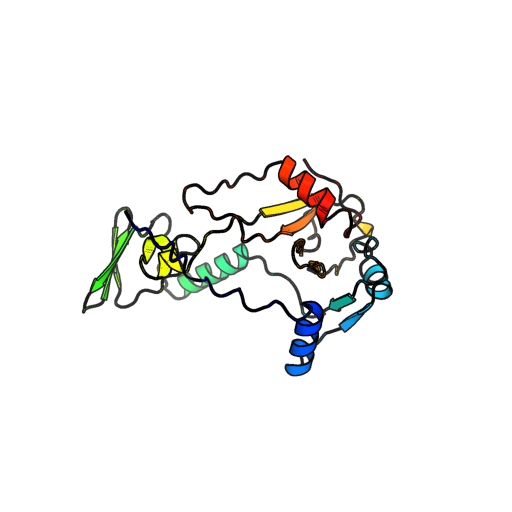24 ? 13.745 -0.507 -13.355 1.00 94.06 224 ILE A CA 1
ATOM 1752 C C . ILE A 1 224 ? 14.836 0.511 -13.708 1.00 94.06 224 ILE A C 1
ATOM 1754 O O . ILE A 1 224 ? 15.696 0.847 -12.895 1.00 94.06 224 ILE A O 1
ATOM 1758 N N . ALA A 1 225 ? 14.765 1.037 -14.926 1.00 95.12 225 ALA A N 1
ATOM 1759 C CA . ALA A 1 225 ? 15.637 2.073 -15.463 1.00 95.12 225 ALA A CA 1
ATOM 1760 C C . ALA A 1 225 ? 15.067 3.490 -15.260 1.00 95.12 225 ALA A C 1
ATOM 1762 O O . ALA A 1 225 ? 13.883 3.691 -14.975 1.00 95.12 225 ALA A O 1
ATOM 1763 N N . GLY A 1 226 ? 15.920 4.497 -15.459 1.00 94.38 226 GLY A N 1
ATOM 1764 C CA . GLY A 1 226 ? 15.532 5.909 -15.452 1.00 94.38 226 GLY A CA 1
ATOM 1765 C C . GLY A 1 226 ? 15.246 6.508 -14.079 1.00 94.38 226 GLY A C 1
ATOM 1766 O O . GLY A 1 226 ? 14.680 7.600 -14.003 1.00 94.38 226 GLY A O 1
ATOM 1767 N N . LEU A 1 227 ? 15.620 5.812 -13.004 1.00 93.75 227 LEU A N 1
ATOM 1768 C CA . LEU A 1 227 ? 15.546 6.320 -11.639 1.00 93.75 227 LEU A CA 1
ATOM 1769 C C . LEU A 1 227 ? 16.940 6.653 -11.137 1.00 93.75 227 LEU A C 1
ATOM 1771 O O . LEU A 1 227 ? 17.846 5.822 -11.196 1.00 93.75 227 LEU A O 1
ATOM 1775 N N . ALA A 1 228 ? 17.083 7.856 -10.595 1.00 83.19 228 ALA A N 1
ATOM 1776 C CA . ALA A 1 228 ? 18.269 8.216 -9.850 1.00 83.19 228 ALA A CA 1
ATOM 1777 C C . ALA A 1 228 ? 18.087 7.831 -8.382 1.00 83.19 228 ALA A C 1
ATOM 1779 O O . ALA A 1 228 ? 16.997 7.993 -7.814 1.00 83.19 228 ALA A O 1
ATOM 1780 N N . PRO A 1 229 ? 19.170 7.406 -7.728 1.00 75.12 229 PRO A N 1
ATOM 1781 C CA . PRO A 1 229 ? 19.161 7.339 -6.289 1.00 75.12 229 PRO A CA 1
ATOM 1782 C C . PRO A 1 229 ? 18.921 8.718 -5.663 1.00 75.12 229 PRO A C 1
ATOM 1784 O O . PRO A 1 229 ? 19.449 9.732 -6.124 1.00 75.12 229 PRO A O 1
ATOM 1787 N N . SER A 1 230 ? 18.135 8.751 -4.592 1.00 64.12 230 SER A N 1
ATOM 1788 C CA . SER A 1 230 ? 17.904 9.940 -3.774 1.00 64.12 230 SER A CA 1
ATOM 1789 C C . SER A 1 230 ? 18.201 9.591 -2.321 1.00 64.12 230 SER A C 1
ATOM 1791 O O . SER A 1 230 ? 17.462 8.812 -1.715 1.00 64.12 230 SER A O 1
ATOM 1793 N N . TRP A 1 231 ? 19.289 10.128 -1.780 1.00 66.31 231 TRP A N 1
ATOM 1794 C CA . TRP A 1 231 ? 19.655 10.013 -0.370 1.00 66.31 231 TRP A CA 1
ATOM 1795 C C . TRP A 1 231 ? 20.343 11.281 0.107 1.00 66.31 231 TRP A C 1
ATOM 1797 O O . TRP A 1 231 ? 21.100 11.874 -0.695 1.00 66.31 231 TRP A O 1
#

Sequence (231 aa):
MRGAGDDRQHRPAAPGRGRDFTDNSIELARRYGIEHQELDAAEIRRRFPQFAPLDDSARGYFEPGGGFVRPERCIDAQLTRARQLGATLITGQTVLELDAQDDGVHIISDGSRLFARQVIVSAGMWSAQLLGAPFDSLLQVCRQQLYWFRLDEPERYPARSPSFILHSADDVDACYGFPPIPGEGSVKIATEQYSASSQPDSLDRQPSSADAQRLFHKLIAPHIAGLAPSW

Foldseek 3Di:
DDDDDDCPDDDPDDPDPDDDPQVVVVVVCVVVVQDKDKDFPVRCCVVQVQQVLDDRRDIDIGHPPDADDDVVVVVVVVVVVCVVVPDDDDPPKDFDEWDQDPQFIWTDIVPDIDTDNDDDDPPPLCSCVHVPPPSVVVDFADDKDKDWFAFQPLVSAPPPRHWDWDADPVRPQIKTWHGDDVPNRTIMIIDDDDPDTDHPVPDDPDDDLVNQVCNCVRHDPSGGPRTDRDD

pLDDT: mean 87.39, std 16.96, range [27.8, 98.69]

Radius of gyration: 23.02 Å; chains: 1; bounding box: 48×54×63 Å

Secondary structure (DSSP, 8-state):
----------PPPPS-TTS-HHHHHHHHHHHHT---EEEEHHHHHHH-GGGTT--TT-EEEE-TT-----HHHHHHHHHHHHHHTT-----S--EEEEEEETTEEEEEETTEEEEES------GGGHHHHH-TTHHHH--EE--EEEEEEES-GGGS-TTPPPEEE--TTSSS-EEEEPPPTTT-EEEEEE---S-EE-GGG---PPPHHHHHHHIIIIITTT--SEE---